Protein AF-A0A535KY83-F1 (afdb_monomer)

Secondary structure (DSSP, 8-state):
---------------TTHHHHGGGGSTTHHHHHHHHHHHHTSTTHHHHHHHHHHHHHHHHHHTT--SPPPPSS--HHHHHHHHHHHHHHHHHHHHHHHHHHHHHHHHHHTTPPPS---S-----HHHHHHHHHHHHHHHHHHHHHHHHTTHHHHHHHHHHH-GGGGG-HHHHHHHHHH-HHHHHHHHHHHHHHHHH-

Solvent-accessible surface area (backbone atoms only — not comparable to full-atom values): 11151 Å² total; per-residue (Å²): 139,80,78,81,78,77,76,77,76,72,74,76,79,85,48,79,65,49,78,70,48,40,57,71,69,25,94,56,40,65,62,31,51,53,50,42,50,60,46,42,71,40,76,69,60,12,49,17,27,50,47,12,43,52,53,49,31,52,50,30,49,75,72,71,40,64,47,74,62,82,57,70,100,80,24,36,79,71,6,42,43,57,46,57,42,47,51,52,53,51,50,53,48,48,50,53,53,53,48,48,52,48,50,53,59,60,64,47,58,84,62,60,84,73,98,79,66,102,59,97,69,85,68,64,48,70,60,54,51,47,50,51,50,51,51,51,51,51,51,51,49,54,48,51,59,56,51,37,43,43,47,57,53,34,53,51,29,20,72,74,60,36,51,70,28,47,70,42,60,69,57,50,55,48,50,40,71,74,40,48,69,60,42,50,49,46,9,50,52,50,44,52,50,62,76,75,107

Radius of gyration: 24.36 Å; Cα contacts (8 Å, |Δi|>4): 153; chains: 1; bounding box: 97×33×59 Å

pLDDT: mean 86.05, std 14.32, range [35.09, 97.81]

Sequence (197 aa):
MELSAGGAERTPETTVGDAFAWAMRDPEWISKLVLMGLIGIIPIVGTLQLLGWMLTTIDNLRAGHQVLPPAGFRYATRGLYLFLASLIYILVFAVVFYGTMFALVFGFTGTIPHSGSGQGTVTPFPFLFFIGMFGGMSAILALSLALYLFVPLVILFTDRRGFSGAFDWVGFIRAIRISPRETVAAGALSLVAYLIS

Mean predicted aligned error: 8.37 Å

Structure (mmCIF, N/CA/C/O backbone):
data_AF-A0A535KY83-F1
#
_entry.id   AF-A0A535KY83-F1
#
loop_
_atom_site.group_PDB
_atom_site.id
_atom_site.type_symbol
_atom_site.label_atom_id
_atom_site.label_alt_id
_atom_site.label_comp_id
_atom_site.label_asym_id
_atom_site.label_entity_id
_atom_site.label_seq_id
_atom_site.pdbx_PDB_ins_code
_atom_site.Cartn_x
_atom_site.Cartn_y
_atom_site.Cartn_z
_atom_site.occupancy
_atom_site.B_iso_or_equiv
_atom_site.auth_seq_id
_atom_site.auth_comp_id
_atom_site.auth_asym_id
_atom_site.auth_atom_id
_atom_site.pdbx_PDB_model_num
ATOM 1 N N . MET A 1 1 ? -59.970 2.388 13.774 1.00 38.78 1 MET A N 1
ATOM 2 C CA . MET A 1 1 ? -58.826 1.484 14.009 1.00 38.78 1 MET A CA 1
ATOM 3 C C . MET A 1 1 ? -57.895 1.667 12.816 1.00 38.78 1 MET A C 1
ATOM 5 O O . MET A 1 1 ? -57.932 0.884 11.882 1.00 38.78 1 MET A O 1
ATOM 9 N N . GLU A 1 2 ? -57.176 2.791 12.778 1.00 35.09 2 GLU A N 1
ATOM 10 C CA . GLU A 1 2 ? -56.194 3.089 11.729 1.00 35.09 2 GLU A CA 1
ATOM 11 C C . GLU A 1 2 ? -54.816 2.745 12.284 1.00 35.09 2 GLU A C 1
ATOM 13 O O . GLU A 1 2 ? -54.355 3.340 13.258 1.00 35.09 2 GLU A O 1
ATOM 18 N N . LEU A 1 3 ? -54.198 1.718 11.707 1.00 42.62 3 LEU A N 1
ATOM 19 C CA . LEU A 1 3 ? -52.809 1.384 11.968 1.00 42.62 3 LEU A CA 1
ATOM 20 C C . LEU A 1 3 ? -51.946 2.347 11.157 1.00 42.62 3 LEU A C 1
ATOM 22 O O . LEU A 1 3 ? -51.951 2.323 9.929 1.00 42.62 3 LEU A O 1
ATOM 26 N N . SER A 1 4 ? -51.232 3.199 11.891 1.00 42.97 4 SER A N 1
ATOM 27 C CA . SER A 1 4 ? -50.116 4.011 11.422 1.00 42.97 4 SER A CA 1
ATOM 28 C C . SER A 1 4 ? -49.192 3.170 10.540 1.00 42.97 4 SER A C 1
ATOM 30 O O . SER A 1 4 ? -48.551 2.226 11.009 1.00 42.97 4 SER A O 1
ATOM 32 N N . ALA A 1 5 ? -49.148 3.501 9.250 1.00 47.53 5 ALA A N 1
ATOM 33 C CA . ALA A 1 5 ? -48.121 3.024 8.345 1.00 47.53 5 ALA A CA 1
ATOM 34 C C . ALA A 1 5 ? -46.802 3.667 8.784 1.00 47.53 5 ALA A C 1
ATOM 36 O O . ALA A 1 5 ? -46.519 4.821 8.462 1.00 47.53 5 ALA A O 1
ATOM 37 N N . GLY A 1 6 ? -46.038 2.919 9.583 1.00 41.00 6 GLY A N 1
ATOM 38 C CA . GLY A 1 6 ? -44.690 3.275 9.991 1.00 41.00 6 GLY A CA 1
ATOM 39 C C . GLY A 1 6 ? -43.873 3.643 8.761 1.00 41.00 6 GLY A C 1
ATOM 40 O O . GLY A 1 6 ? -43.631 2.806 7.890 1.00 41.00 6 GLY A O 1
ATOM 41 N N . GLY A 1 7 ? -43.501 4.920 8.685 1.00 39.38 7 GLY A N 1
ATOM 42 C CA . GLY A 1 7 ? -42.578 5.425 7.689 1.00 39.38 7 GLY A CA 1
ATOM 43 C C . GLY A 1 7 ? -41.295 4.618 7.780 1.00 39.38 7 GLY A C 1
ATOM 44 O O . GLY A 1 7 ? -40.592 4.675 8.785 1.00 39.38 7 GLY A O 1
ATOM 45 N N . ALA A 1 8 ? -41.018 3.840 6.739 1.00 43.44 8 ALA A N 1
ATOM 46 C CA . ALA A 1 8 ? -39.707 3.265 6.535 1.00 43.44 8 ALA A CA 1
ATOM 47 C C . ALA A 1 8 ? -38.718 4.433 6.446 1.00 43.44 8 ALA A C 1
ATOM 49 O O . ALA A 1 8 ? -38.682 5.153 5.444 1.00 43.44 8 ALA A O 1
ATOM 50 N N . GLU A 1 9 ? -37.969 4.653 7.525 1.00 43.94 9 GLU A N 1
ATOM 51 C CA . GLU A 1 9 ? -36.781 5.493 7.530 1.00 43.94 9 GLU A CA 1
ATOM 52 C C . GLU A 1 9 ? -35.898 4.999 6.383 1.00 43.94 9 GLU A C 1
ATOM 54 O O . GLU A 1 9 ? -35.377 3.882 6.405 1.00 43.94 9 GLU A O 1
ATOM 59 N N . ARG A 1 10 ? -35.796 5.796 5.316 1.00 44.72 10 ARG A N 1
ATOM 60 C CA . ARG A 1 10 ? -34.822 5.531 4.262 1.00 44.72 10 ARG A CA 1
ATOM 61 C C . ARG A 1 10 ? -33.460 5.606 4.934 1.00 44.72 10 ARG A C 1
ATOM 63 O O . ARG A 1 10 ? -33.077 6.676 5.401 1.00 44.72 10 ARG A O 1
ATOM 70 N N . THR A 1 11 ? -32.747 4.483 4.992 1.00 55.00 11 THR A N 1
ATOM 71 C CA . THR A 1 11 ? -31.327 4.473 5.347 1.00 55.00 11 THR A CA 1
ATOM 72 C C . THR A 1 11 ? -30.643 5.550 4.504 1.00 55.00 11 THR A C 1
ATOM 74 O O . THR A 1 11 ? -30.787 5.490 3.278 1.00 55.00 11 THR A O 1
ATOM 77 N N . PRO A 1 12 ? -29.985 6.556 5.109 1.00 55.75 12 PRO A N 1
ATOM 78 C CA . PRO A 1 12 ? -29.344 7.618 4.348 1.00 55.75 12 PRO A CA 1
ATOM 79 C C . PRO A 1 12 ? -28.400 6.975 3.334 1.00 55.75 12 PRO A C 1
ATOM 81 O O . PRO A 1 12 ? -27.623 6.088 3.693 1.00 55.75 12 PRO A O 1
ATOM 84 N N . GLU A 1 13 ? -28.521 7.361 2.062 1.00 58.19 13 GLU A N 1
ATOM 85 C CA . GLU A 1 13 ? -27.617 6.875 1.023 1.00 58.19 13 GLU A CA 1
ATOM 86 C C . GLU A 1 13 ? -26.189 7.205 1.460 1.00 58.19 13 GLU A C 1
ATOM 88 O O . GLU A 1 13 ? -25.830 8.373 1.593 1.00 58.19 13 GLU A O 1
ATOM 93 N N . THR A 1 14 ? -25.387 6.178 1.748 1.00 65.62 14 THR A N 1
ATOM 94 C CA . THR A 1 14 ? -23.992 6.354 2.155 1.00 65.62 14 THR A CA 1
ATOM 95 C C . THR A 1 14 ? -23.243 7.034 1.021 1.00 65.62 14 THR A C 1
ATOM 97 O O . THR A 1 14 ? -23.072 6.455 -0.056 1.00 65.62 14 THR A O 1
ATOM 100 N N . THR A 1 15 ? -22.815 8.270 1.248 1.00 77.31 15 THR A N 1
ATOM 101 C CA . THR A 1 15 ? -22.096 9.058 0.249 1.00 77.31 15 THR A CA 1
ATOM 102 C C . THR A 1 15 ? -20.598 8.769 0.315 1.00 77.31 15 THR A C 1
ATOM 104 O O . THR A 1 15 ? -20.077 8.299 1.325 1.00 77.31 15 THR A O 1
ATOM 107 N N . VAL A 1 16 ? -19.853 9.109 -0.742 1.00 71.69 16 VAL A N 1
ATOM 108 C CA . VAL A 1 16 ? -18.376 9.050 -0.711 1.00 71.69 16 VAL A CA 1
ATOM 109 C C . VAL A 1 16 ? -17.807 9.954 0.397 1.00 71.69 16 VAL A C 1
ATOM 111 O O . VAL A 1 16 ? -16.773 9.637 0.975 1.00 71.69 16 VAL A O 1
ATOM 114 N N . GLY A 1 17 ? -18.503 11.042 0.749 1.00 75.44 17 GLY A N 1
ATOM 115 C CA . GLY A 1 17 ? -18.118 11.929 1.852 1.00 75.44 17 GLY A CA 1
ATOM 116 C C . GLY A 1 17 ? -18.162 11.249 3.223 1.00 75.44 17 GLY A C 1
ATOM 117 O O . GLY A 1 17 ? -17.298 11.506 4.064 1.00 75.44 17 GLY A O 1
ATOM 118 N N . ASP A 1 18 ? -19.091 10.312 3.432 1.00 81.00 18 ASP A N 1
ATOM 119 C CA . ASP A 1 18 ? -19.172 9.547 4.679 1.00 81.00 18 ASP A CA 1
ATOM 120 C C . ASP A 1 18 ? -17.930 8.675 4.901 1.00 81.00 18 ASP A C 1
ATOM 122 O O . ASP A 1 18 ? -17.528 8.475 6.046 1.00 81.00 18 ASP A O 1
ATOM 126 N N . ALA A 1 19 ? -17.262 8.230 3.828 1.00 79.12 19 ALA A N 1
ATOM 127 C CA . ALA A 1 19 ? -16.024 7.453 3.910 1.00 79.12 19 ALA A CA 1
ATOM 128 C C . ALA A 1 19 ? -14.843 8.246 4.506 1.00 79.12 19 ALA A C 1
ATOM 130 O O . ALA A 1 19 ? -13.924 7.638 5.054 1.00 79.12 19 ALA A O 1
ATOM 131 N N . PHE A 1 20 ? -14.883 9.582 4.453 1.00 82.62 20 PHE A N 1
ATOM 132 C CA . PHE A 1 20 ? -13.875 10.455 5.066 1.00 82.62 20 PHE A CA 1
ATOM 133 C C . PHE A 1 20 ? -14.302 10.976 6.442 1.00 82.62 20 PHE A C 1
ATOM 135 O O . PHE A 1 20 ? -13.467 11.146 7.328 1.00 82.62 20 PHE A O 1
ATOM 142 N N . ALA A 1 21 ? -15.599 11.224 6.636 1.00 86.75 21 ALA A N 1
ATOM 143 C CA . ALA A 1 21 ? -16.108 11.858 7.848 1.00 86.75 21 ALA A CA 1
ATOM 144 C C . ALA A 1 21 ? -16.376 10.879 9.002 1.00 86.75 21 ALA A C 1
ATOM 146 O O . ALA A 1 21 ? -16.423 11.309 10.154 1.00 86.75 21 ALA A O 1
ATOM 147 N N . TRP A 1 22 ? -16.564 9.579 8.731 1.00 89.19 22 TRP A N 1
ATOM 148 C CA . TRP A 1 22 ? -16.982 8.621 9.764 1.00 89.19 22 TRP A CA 1
ATOM 149 C C . TRP A 1 22 ? -16.023 8.577 10.961 1.00 89.19 22 TRP A C 1
ATOM 151 O O . TRP A 1 22 ? -16.486 8.508 12.095 1.00 89.19 22 TRP A O 1
ATOM 161 N N . ALA A 1 23 ? -14.707 8.674 10.736 1.00 88.06 23 ALA A N 1
ATOM 162 C CA . ALA A 1 23 ? -13.718 8.599 11.810 1.00 88.06 23 ALA A CA 1
ATOM 163 C C . ALA A 1 23 ? -13.831 9.788 12.776 1.00 88.06 23 ALA A C 1
ATOM 165 O O . ALA A 1 23 ? -13.607 9.627 13.969 1.00 88.06 23 ALA A O 1
ATOM 166 N N . MET A 1 24 ? -14.246 10.960 12.282 1.00 90.44 24 MET A N 1
ATOM 167 C CA . MET A 1 24 ? -14.425 12.174 13.088 1.00 90.44 24 MET A CA 1
ATOM 168 C C . MET A 1 24 ? -15.657 12.107 14.004 1.00 90.44 24 MET A C 1
ATOM 170 O O . MET A 1 24 ? -15.817 12.962 14.870 1.00 90.44 24 MET A O 1
ATOM 174 N N . ARG A 1 25 ? -16.530 11.102 13.826 1.00 88.81 25 ARG A N 1
ATOM 175 C CA . ARG A 1 25 ? -17.685 10.855 14.708 1.00 88.81 25 ARG A CA 1
ATOM 176 C C . ARG A 1 25 ? -17.266 10.254 16.054 1.00 88.81 25 ARG A C 1
ATOM 178 O O . ARG A 1 25 ? -18.045 10.291 17.001 1.00 88.81 25 ARG A O 1
ATOM 185 N N . ASP A 1 26 ? -16.049 9.721 16.151 1.00 91.31 26 ASP A N 1
ATOM 186 C CA . ASP A 1 26 ? -15.463 9.225 17.394 1.00 91.31 26 ASP A CA 1
ATOM 187 C C . ASP A 1 26 ? -14.795 10.385 18.154 1.00 91.31 26 ASP A C 1
ATOM 189 O O . ASP 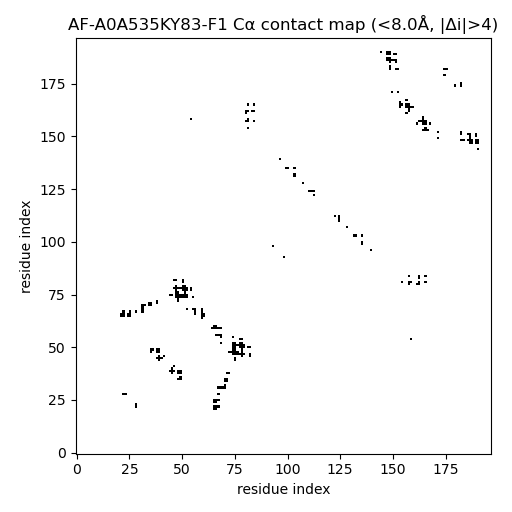A 1 26 ? -13.828 10.941 17.646 1.00 91.31 26 ASP A O 1
ATOM 193 N N . PRO A 1 27 ? -15.242 10.772 19.362 1.00 91.88 27 PRO A N 1
ATOM 194 C CA . PRO A 1 27 ? -14.690 11.929 20.075 1.00 91.88 27 PRO A CA 1
ATOM 195 C C . PRO A 1 27 ? -13.191 11.801 20.395 1.00 91.88 27 PRO A C 1
ATOM 197 O O . PRO A 1 27 ? -12.506 12.809 20.551 1.00 91.88 27 PRO A O 1
ATOM 200 N N . GLU A 1 28 ? -12.656 10.579 20.452 1.00 94.62 28 GLU A N 1
ATOM 201 C CA . GLU A 1 28 ? -11.245 10.312 20.746 1.00 94.62 28 GLU A CA 1
ATOM 202 C C . GLU A 1 28 ? -10.402 10.066 19.485 1.00 94.62 28 GLU A C 1
ATOM 204 O O . GLU A 1 28 ? -9.256 9.615 19.584 1.00 94.62 28 GLU A O 1
ATOM 209 N N . TRP A 1 29 ? -10.938 10.349 18.292 1.00 95.00 29 TRP A N 1
ATOM 210 C CA . TRP A 1 29 ? -10.311 9.974 17.023 1.00 95.00 29 TRP A CA 1
ATOM 211 C C . TRP A 1 29 ? -8.874 10.483 16.872 1.00 95.00 29 TRP A C 1
ATOM 213 O O . TRP A 1 29 ? -7.991 9.715 16.488 1.00 95.00 29 TRP A O 1
ATOM 223 N N . ILE A 1 30 ? -8.618 11.744 17.245 1.00 95.31 30 ILE A N 1
ATOM 224 C CA . ILE A 1 30 ? -7.279 12.351 17.181 1.00 95.31 30 ILE A CA 1
ATOM 225 C C . ILE A 1 30 ? -6.318 11.601 18.098 1.00 95.31 30 ILE A C 1
ATOM 227 O O . ILE A 1 30 ? -5.233 11.217 17.670 1.00 95.31 30 ILE A O 1
ATOM 231 N N . SER A 1 31 ? -6.721 11.360 19.349 1.00 96.19 31 SER A N 1
ATOM 232 C CA . SER A 1 31 ? -5.892 10.662 20.336 1.00 96.19 31 SER A CA 1
ATOM 233 C C . SER A 1 31 ? -5.520 9.265 19.841 1.00 96.19 31 SER A C 1
ATOM 235 O O . SER A 1 31 ? -4.348 8.887 19.838 1.00 96.19 31 SER A O 1
ATOM 237 N N . LYS A 1 32 ? -6.504 8.523 19.317 1.00 96.31 32 LYS A N 1
ATOM 238 C CA . LYS A 1 32 ? -6.290 7.180 18.769 1.00 96.31 32 LYS A CA 1
ATOM 239 C C . LYS A 1 32 ? -5.340 7.197 17.570 1.00 96.31 32 LYS A C 1
ATOM 241 O O . LYS A 1 32 ? -4.421 6.381 17.529 1.00 96.31 32 LYS A O 1
ATOM 246 N N . LEU A 1 33 ? -5.517 8.133 16.634 1.00 94.88 33 LEU A N 1
ATOM 247 C CA . LEU A 1 33 ? -4.640 8.272 15.467 1.00 94.88 33 LEU A CA 1
ATOM 248 C C . LEU A 1 33 ? -3.214 8.666 15.847 1.00 94.88 33 LEU A C 1
ATOM 250 O O . LEU A 1 33 ? -2.276 8.063 15.338 1.00 94.88 33 LEU A O 1
ATOM 254 N N . VAL A 1 34 ? -3.035 9.632 16.748 1.00 96.38 34 VAL A N 1
ATOM 255 C CA . VAL A 1 34 ? -1.705 10.080 17.190 1.00 96.38 34 VAL A CA 1
ATOM 256 C C . VAL A 1 34 ? -0.966 8.950 17.902 1.00 96.38 34 VAL A C 1
ATOM 258 O O . VAL A 1 34 ? 0.198 8.693 17.602 1.00 96.38 34 VAL A O 1
ATOM 261 N N . LEU A 1 35 ? -1.638 8.227 18.802 1.00 97.12 35 LEU A N 1
ATOM 262 C CA . LEU A 1 35 ? -1.037 7.099 19.514 1.00 97.12 35 LEU A CA 1
ATOM 263 C C . LEU A 1 35 ? -0.684 5.948 18.568 1.00 97.12 35 LEU A C 1
ATOM 265 O O . LEU A 1 35 ? 0.414 5.400 18.655 1.00 97.12 35 LEU A O 1
ATOM 269 N N . MET A 1 36 ? -1.577 5.593 17.642 1.00 97.31 36 MET A N 1
ATOM 270 C CA . MET A 1 36 ? -1.28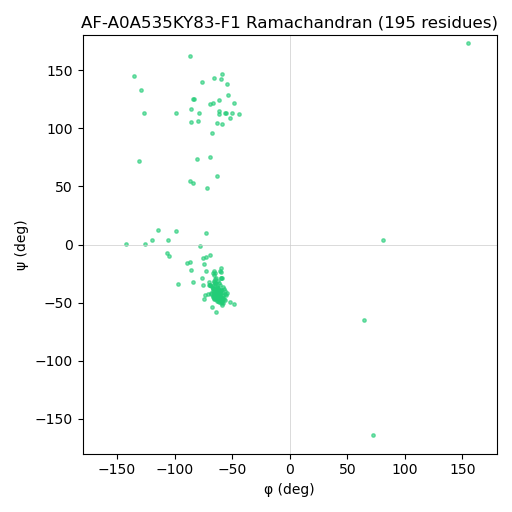0 4.566 16.642 1.00 97.31 36 MET A CA 1
ATOM 271 C C . MET A 1 36 ? -0.182 5.011 15.671 1.00 97.31 36 MET A C 1
ATOM 273 O O . MET A 1 36 ? 0.677 4.203 15.330 1.00 97.31 36 MET A O 1
ATOM 277 N N . GLY A 1 37 ? -0.149 6.286 15.282 1.00 94.81 37 GLY A N 1
ATOM 278 C CA . GLY A 1 37 ? 0.927 6.872 14.483 1.00 94.81 37 GLY A CA 1
ATOM 279 C C . GLY A 1 37 ? 2.280 6.790 15.190 1.00 94.81 37 GLY A C 1
ATOM 280 O O . GLY A 1 37 ? 3.256 6.359 14.583 1.00 94.81 37 GLY A O 1
ATOM 281 N N . LEU A 1 38 ? 2.327 7.091 16.494 1.00 97.06 38 LEU A N 1
ATOM 282 C CA . LEU A 1 38 ? 3.532 6.953 17.319 1.00 97.06 38 LEU A CA 1
ATOM 283 C C . LEU A 1 38 ? 4.005 5.494 17.402 1.00 97.06 38 LEU A C 1
ATOM 285 O O . LEU A 1 38 ? 5.197 5.224 17.266 1.00 97.06 38 LEU A O 1
ATOM 289 N N . ILE A 1 39 ? 3.077 4.543 17.565 1.00 96.25 39 ILE A N 1
ATOM 290 C CA . ILE A 1 39 ? 3.372 3.101 17.484 1.00 96.25 39 ILE A CA 1
ATOM 291 C C . ILE A 1 39 ? 3.933 2.746 16.099 1.00 96.25 39 ILE A C 1
ATOM 293 O O . ILE A 1 39 ? 4.869 1.955 15.999 1.00 96.25 39 ILE A O 1
ATOM 297 N N . GLY A 1 40 ? 3.390 3.353 15.043 1.00 94.81 40 GLY A N 1
ATOM 298 C CA . GLY A 1 40 ? 3.791 3.164 13.652 1.00 94.81 40 GLY A CA 1
ATOM 299 C C . GLY A 1 40 ? 5.244 3.517 13.334 1.00 94.81 40 GLY A C 1
ATOM 300 O O . GLY A 1 40 ? 5.798 2.953 12.396 1.00 94.81 40 GLY A O 1
ATOM 301 N N . ILE A 1 41 ? 5.878 4.386 14.130 1.00 95.81 41 ILE A N 1
ATOM 302 C CA . ILE A 1 41 ? 7.301 4.745 13.980 1.00 95.81 41 ILE A CA 1
ATOM 303 C C . ILE A 1 41 ? 8.211 3.542 14.268 1.00 95.81 41 ILE A C 1
ATOM 305 O O . ILE A 1 41 ? 9.321 3.457 13.743 1.00 95.81 41 ILE A O 1
ATOM 309 N N . ILE A 1 42 ? 7.753 2.589 15.085 1.00 95.00 42 ILE A N 1
ATOM 310 C CA . ILE A 1 42 ? 8.524 1.391 15.420 1.00 95.00 42 ILE A CA 1
ATOM 311 C C . ILE A 1 42 ? 8.626 0.500 14.171 1.00 95.00 42 ILE A C 1
ATOM 313 O O . ILE A 1 42 ? 7.599 0.025 13.676 1.00 95.00 42 ILE A O 1
ATOM 317 N N . PRO A 1 43 ? 9.838 0.187 13.681 1.00 91.75 43 PRO A N 1
ATOM 318 C CA . PRO A 1 43 ? 9.994 -0.658 12.505 1.00 91.75 43 PRO A CA 1
ATOM 319 C C . PRO A 1 43 ? 9.383 -2.041 12.723 1.00 91.75 43 PRO A C 1
ATOM 321 O O . PRO A 1 43 ? 9.521 -2.618 13.804 1.00 91.75 43 PRO A O 1
ATOM 324 N N . ILE A 1 44 ? 8.764 -2.593 11.675 1.00 94.38 44 ILE A N 1
ATOM 325 C CA . ILE A 1 44 ? 8.169 -3.940 11.622 1.00 94.38 44 ILE A CA 1
ATOM 326 C C . ILE A 1 44 ? 6.989 -4.112 12.589 1.00 94.38 44 ILE A C 1
ATOM 328 O O . ILE A 1 44 ? 5.858 -4.290 12.146 1.00 94.38 44 ILE A O 1
ATOM 332 N N . VAL A 1 45 ? 7.221 -4.042 13.903 1.00 95.56 45 VAL A N 1
ATOM 333 C CA . VAL A 1 45 ? 6.194 -4.196 14.942 1.00 95.56 45 VAL A CA 1
ATOM 334 C C . VAL A 1 45 ? 5.150 -3.087 14.851 1.00 95.56 45 VAL A C 1
ATOM 336 O O . VAL A 1 45 ? 3.959 -3.378 14.945 1.00 95.56 45 VAL A O 1
ATOM 339 N N . GLY A 1 46 ? 5.562 -1.839 14.616 1.00 95.75 46 GLY A N 1
ATOM 340 C CA . GLY A 1 46 ? 4.635 -0.727 14.399 1.00 95.75 46 GLY A CA 1
ATOM 341 C C . GLY A 1 46 ? 3.770 -0.941 13.162 1.00 95.75 46 GLY A C 1
ATOM 342 O O . GLY A 1 46 ? 2.554 -0.788 13.225 1.00 95.75 46 GLY A O 1
ATOM 343 N N . THR A 1 47 ? 4.363 -1.412 12.062 1.00 95.19 47 THR A N 1
ATOM 344 C CA . THR A 1 47 ? 3.633 -1.754 10.831 1.00 95.19 47 THR A CA 1
ATOM 345 C C 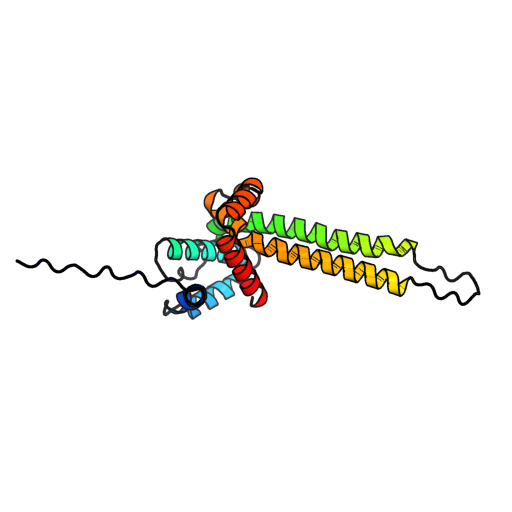. THR A 1 47 ? 2.635 -2.888 11.055 1.00 95.19 47 THR A C 1
ATOM 347 O O . THR A 1 47 ? 1.477 -2.774 10.661 1.00 95.19 47 THR A O 1
ATOM 350 N N . LEU A 1 48 ? 3.045 -3.963 11.735 1.00 96.81 48 LEU A N 1
ATOM 351 C CA . LEU A 1 48 ? 2.154 -5.059 12.125 1.00 96.81 48 LEU A CA 1
ATOM 352 C C . LEU A 1 48 ? 0.972 -4.540 12.951 1.00 96.81 48 LEU A C 1
ATOM 354 O O . LEU A 1 48 ? -0.170 -4.939 12.714 1.00 96.81 48 LEU A O 1
ATOM 358 N N . GLN A 1 49 ? 1.233 -3.628 13.892 1.00 97.56 49 GLN A N 1
ATOM 359 C CA . GLN A 1 49 ? 0.184 -3.020 14.703 1.00 97.56 49 GLN A CA 1
ATOM 360 C C . GLN A 1 49 ? -0.766 -2.151 13.888 1.00 97.56 49 GLN A C 1
ATOM 362 O O . GLN A 1 49 ? -1.976 -2.292 14.037 1.00 97.56 49 GLN A O 1
ATOM 367 N N . LEU A 1 50 ? -0.250 -1.296 13.007 1.00 97.00 50 LEU A N 1
ATOM 368 C CA . LEU A 1 50 ? -1.069 -0.447 12.145 1.00 97.00 50 LEU A CA 1
ATOM 369 C C . LEU A 1 50 ? -1.961 -1.272 11.214 1.00 97.00 50 LEU A C 1
ATOM 371 O O . LEU A 1 50 ? -3.153 -0.993 11.109 1.00 97.00 50 LEU A O 1
ATOM 375 N N . LEU A 1 51 ? -1.419 -2.320 10.589 1.00 96.94 51 LEU A N 1
ATOM 376 C CA . LEU A 1 51 ? -2.183 -3.198 9.700 1.00 96.94 51 LEU A CA 1
ATOM 377 C C . LEU A 1 51 ? -3.267 -3.967 10.460 1.00 96.94 51 LEU A C 1
ATOM 379 O O . LEU A 1 51 ? -4.406 -4.044 10.005 1.00 96.94 51 LEU A O 1
ATOM 383 N N . GLY A 1 52 ? -2.949 -4.506 11.638 1.00 97.12 52 GLY A N 1
ATOM 384 C CA . GLY A 1 52 ? -3.946 -5.181 12.465 1.00 97.12 52 GLY A CA 1
ATOM 385 C C . GLY A 1 52 ? -5.021 -4.231 12.998 1.00 97.12 52 GLY A C 1
ATOM 386 O O . GLY A 1 52 ? -6.199 -4.592 13.054 1.00 97.12 52 GLY A O 1
ATOM 387 N N . TRP A 1 53 ? -4.632 -3.010 13.369 1.00 97.81 53 TRP A N 1
ATOM 388 C CA . TRP A 1 53 ? -5.554 -1.969 13.817 1.00 97.81 53 TRP A CA 1
ATOM 389 C C . TRP A 1 53 ? -6.477 -1.537 12.678 1.00 97.81 53 TRP A C 1
ATOM 391 O O . TRP A 1 53 ? -7.686 -1.509 12.870 1.00 97.81 53 TRP A O 1
ATOM 401 N N . MET A 1 54 ? -5.946 -1.347 11.465 1.00 96.25 54 MET A N 1
ATOM 402 C CA . MET A 1 54 ? -6.728 -1.088 10.252 1.00 96.25 54 MET A CA 1
ATOM 403 C C . MET A 1 54 ? -7.755 -2.196 9.983 1.00 96.25 54 MET A C 1
ATOM 405 O O . MET A 1 54 ? -8.921 -1.904 9.736 1.00 96.25 54 MET A O 1
ATOM 409 N N . LEU A 1 55 ? -7.360 -3.471 10.064 1.00 97.00 55 LEU A N 1
ATOM 410 C CA . LEU A 1 55 ? -8.299 -4.585 9.885 1.00 97.00 55 LEU A CA 1
ATOM 411 C C . LEU A 1 55 ? -9.383 -4.604 10.975 1.00 97.00 55 LEU A C 1
ATOM 413 O O . LEU A 1 55 ? -10.543 -4.879 10.692 1.00 97.00 55 LEU A O 1
ATOM 417 N N . THR A 1 56 ? -9.031 -4.246 12.211 1.00 96.88 56 THR A N 1
ATOM 418 C CA . THR A 1 56 ? -10.004 -4.123 13.310 1.00 96.88 56 THR A CA 1
ATOM 419 C C . THR A 1 56 ? -10.958 -2.946 13.096 1.00 96.88 56 THR A C 1
ATOM 421 O O . THR A 1 56 ? -12.146 -3.050 13.387 1.00 96.88 56 THR A O 1
ATOM 424 N N . THR A 1 57 ? -10.477 -1.845 12.522 1.00 95.75 57 THR A N 1
ATOM 425 C CA . THR A 1 57 ? -11.317 -0.725 12.087 1.00 95.75 57 THR A CA 1
ATOM 426 C C . THR A 1 57 ? -12.316 -1.165 11.018 1.00 95.75 57 THR A C 1
ATOM 428 O O . THR A 1 57 ? -13.496 -0.834 11.103 1.00 95.75 57 THR A O 1
ATOM 431 N N . ILE A 1 58 ? -11.872 -1.953 10.035 1.00 94.19 58 ILE A N 1
ATOM 432 C CA . ILE A 1 58 ? -12.749 -2.501 8.992 1.00 94.19 58 ILE A CA 1
ATOM 433 C C . ILE A 1 58 ? -13.831 -3.404 9.601 1.00 9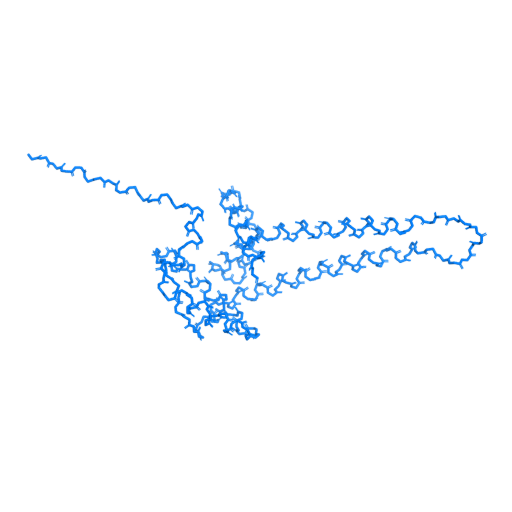4.19 58 ILE A C 1
ATOM 435 O O . ILE A 1 58 ? -14.981 -3.336 9.173 1.00 94.19 58 ILE A O 1
ATOM 439 N N . ASP A 1 59 ? -13.501 -4.212 10.608 1.00 95.06 59 ASP A N 1
ATOM 440 C CA . ASP A 1 59 ? -14.494 -5.028 11.316 1.00 95.06 59 ASP A CA 1
ATOM 441 C C . ASP A 1 59 ? -15.544 -4.193 12.037 1.00 95.06 59 ASP A C 1
ATOM 443 O O . ASP A 1 59 ? -16.731 -4.489 11.914 1.00 95.06 59 ASP A O 1
ATOM 447 N N . ASN A 1 60 ? -15.127 -3.142 12.750 1.00 94.12 60 ASN A N 1
ATOM 448 C CA . ASN A 1 60 ? -16.059 -2.220 13.395 1.00 94.12 60 ASN A CA 1
ATOM 449 C C . ASN A 1 60 ? -17.031 -1.640 12.363 1.00 94.12 60 ASN A C 1
ATOM 451 O O . ASN A 1 60 ? -18.243 -1.711 12.552 1.00 94.12 60 ASN A O 1
ATOM 455 N N . LEU A 1 61 ? -16.510 -1.163 11.228 1.00 91.81 61 LEU A N 1
ATOM 456 C CA . LEU A 1 61 ? -17.331 -0.620 10.147 1.00 91.81 61 LEU A CA 1
ATOM 457 C C . LEU A 1 61 ? -18.294 -1.662 9.562 1.00 91.81 61 LEU A C 1
ATOM 459 O O . LEU A 1 61 ? -19.459 -1.348 9.328 1.00 91.81 61 LEU A O 1
ATOM 463 N N . ARG A 1 62 ? -17.849 -2.911 9.371 1.00 91.19 62 ARG A N 1
ATOM 464 C CA . ARG A 1 62 ? -18.708 -4.021 8.915 1.00 91.19 62 ARG A CA 1
ATOM 465 C C . ARG A 1 62 ? -19.785 -4.390 9.935 1.00 91.19 62 ARG A C 1
ATOM 467 O O . ARG A 1 62 ? -20.871 -4.793 9.535 1.00 91.19 62 ARG A O 1
ATOM 474 N N . ALA A 1 63 ? -19.498 -4.240 11.225 1.00 93.31 63 ALA A N 1
ATOM 475 C CA . ALA A 1 63 ? -20.460 -4.419 12.309 1.00 93.31 63 ALA A CA 1
ATOM 476 C C . ALA A 1 63 ? -21.410 -3.214 12.480 1.00 93.31 63 ALA A C 1
ATOM 478 O O . ALA A 1 63 ? -22.277 -3.240 13.349 1.00 93.31 63 ALA A O 1
ATOM 479 N N . GLY A 1 64 ? -21.261 -2.156 11.673 1.00 89.38 64 GLY A N 1
ATOM 480 C CA . GLY A 1 64 ? -22.045 -0.922 11.776 1.00 89.38 64 GLY A CA 1
ATOM 481 C C . GLY A 1 64 ? -21.543 0.051 12.848 1.00 89.38 64 GLY A C 1
ATOM 482 O O . GLY A 1 64 ? -22.143 1.103 13.058 1.00 89.38 64 GLY A O 1
ATOM 483 N N . HIS A 1 65 ? -20.431 -0.260 13.514 1.00 90.31 65 HIS A N 1
ATOM 484 C CA . HIS A 1 65 ? -19.813 0.596 14.517 1.00 90.31 65 HIS A CA 1
ATOM 485 C C . HIS A 1 65 ? -18.877 1.608 13.842 1.00 90.31 65 HIS A C 1
ATOM 487 O O . HIS A 1 65 ? -17.767 1.282 13.423 1.00 90.31 65 HIS A O 1
ATOM 493 N N . GLN A 1 66 ? -19.299 2.869 13.767 1.00 89.75 66 GLN A N 1
ATOM 494 C CA . GLN A 1 66 ? -18.507 3.964 13.191 1.00 89.75 66 GLN A CA 1
ATOM 495 C C . GLN A 1 66 ? -17.533 4.565 14.215 1.00 89.75 66 GLN A C 1
ATOM 497 O O . GLN A 1 66 ? -17.548 5.764 14.475 1.00 89.75 66 GLN A O 1
ATOM 502 N N . VAL A 1 67 ? -16.715 3.715 14.838 1.00 91.31 67 VAL A N 1
ATOM 503 C CA . VAL A 1 67 ? -15.759 4.104 15.887 1.00 91.31 67 VAL A CA 1
ATOM 504 C C . VAL A 1 67 ? -14.405 3.452 15.656 1.00 91.31 67 VAL A C 1
ATOM 506 O O . VAL A 1 67 ? -14.312 2.301 15.211 1.00 91.31 67 VAL A O 1
ATOM 509 N N . LEU A 1 68 ? -13.338 4.176 15.989 1.00 93.88 68 LEU A N 1
ATOM 510 C CA . LEU A 1 68 ? -11.984 3.661 15.866 1.00 93.88 68 LEU A CA 1
ATOM 511 C C . LEU A 1 68 ? -11.684 2.674 17.004 1.00 93.88 68 LEU A C 1
ATOM 513 O O . LEU A 1 68 ? -12.040 2.943 18.163 1.00 93.88 68 LEU A O 1
ATOM 517 N N . PRO A 1 69 ? -10.990 1.554 16.721 1.00 95.62 69 PRO A N 1
ATOM 518 C CA . PRO A 1 69 ? -10.518 0.660 17.765 1.00 95.62 69 PRO A CA 1
ATOM 519 C C . PRO A 1 69 ? -9.599 1.412 18.740 1.00 95.62 69 PRO A C 1
ATOM 521 O O . PRO A 1 69 ? -8.848 2.297 18.310 1.00 95.62 69 PRO A O 1
ATOM 524 N N . PRO A 1 70 ? -9.596 1.060 20.037 1.00 95.81 70 PRO A N 1
ATOM 525 C CA . PRO A 1 70 ? -8.706 1.679 21.013 1.00 95.81 70 PRO A CA 1
ATOM 526 C C . PRO A 1 70 ? -7.240 1.594 20.577 1.00 95.81 70 PRO A C 1
ATOM 528 O O . PRO A 1 70 ? -6.795 0.544 20.104 1.00 95.81 70 PRO A O 1
ATOM 531 N N . ALA A 1 71 ? -6.469 2.664 20.756 1.00 95.56 71 ALA A N 1
ATOM 532 C CA . ALA A 1 71 ? -5.038 2.621 20.474 1.00 95.56 71 ALA A CA 1
ATOM 533 C C . ALA A 1 71 ? -4.309 1.672 21.442 1.00 95.56 71 ALA A C 1
ATOM 535 O O . ALA A 1 71 ? -4.647 1.589 22.625 1.00 95.56 71 ALA A O 1
ATOM 536 N N . GLY A 1 72 ? -3.301 0.948 20.949 1.00 94.06 72 GLY A N 1
ATOM 537 C CA . GLY A 1 72 ? -2.453 0.104 21.791 1.00 94.06 72 GLY A CA 1
ATOM 538 C C . GLY A 1 72 ? -1.793 -1.074 21.073 1.00 94.06 72 GLY A C 1
ATOM 539 O O . GLY A 1 72 ? -2.083 -1.386 19.921 1.00 94.06 72 GLY A O 1
ATOM 540 N N . PHE A 1 73 ? -0.917 -1.777 21.793 1.00 94.75 73 PHE A N 1
ATOM 541 C CA . PHE A 1 73 ? -0.084 -2.865 21.268 1.00 94.75 73 PHE A CA 1
ATOM 542 C C . PHE A 1 73 ? -0.768 -4.246 21.279 1.00 94.75 73 PHE A C 1
ATOM 544 O O . PHE A 1 73 ? -0.224 -5.206 21.817 1.00 94.75 73 PHE A O 1
ATOM 551 N N . ARG A 1 74 ? -1.951 -4.391 20.670 1.00 96.12 74 ARG A N 1
ATOM 552 C CA . ARG A 1 74 ? -2.721 -5.660 20.723 1.00 96.12 74 ARG A CA 1
ATOM 553 C C . ARG A 1 74 ? -3.139 -6.256 19.376 1.00 96.12 74 ARG A C 1
ATOM 555 O O . ARG A 1 74 ? -3.769 -7.304 19.348 1.00 96.12 74 ARG A O 1
ATOM 562 N N . TYR A 1 75 ? -2.783 -5.614 18.271 1.00 96.81 75 TYR A N 1
ATOM 563 C CA . TYR A 1 75 ? -3.248 -5.947 16.923 1.00 96.81 75 TYR A CA 1
ATOM 564 C C . TYR A 1 75 ? -2.192 -6.623 16.029 1.00 96.81 75 TYR A C 1
ATOM 566 O O . TYR A 1 75 ? -2.528 -7.090 14.945 1.00 96.81 75 TYR A O 1
ATOM 574 N N . ALA A 1 76 ? -0.932 -6.728 16.463 1.00 95.06 76 ALA A N 1
ATOM 575 C CA . ALA A 1 76 ? 0.175 -7.193 15.622 1.00 95.06 76 ALA A CA 1
ATOM 576 C C . ALA A 1 76 ? -0.058 -8.581 15.006 1.00 95.06 76 ALA A C 1
ATOM 578 O O . ALA A 1 76 ? 0.245 -8.795 13.835 1.00 95.06 76 ALA A O 1
ATOM 579 N N . THR A 1 77 ? -0.638 -9.512 15.766 1.00 95.19 77 THR A N 1
ATOM 580 C CA . THR A 1 77 ? -0.955 -10.867 15.285 1.00 95.19 77 THR A CA 1
ATOM 581 C C . THR A 1 77 ? -1.955 -10.841 14.134 1.00 95.19 77 THR A C 1
ATOM 583 O O . THR A 1 77 ? -1.805 -11.581 13.167 1.00 95.19 77 THR A O 1
ATOM 586 N N . ARG A 1 78 ? -2.935 -9.936 14.195 1.00 94.88 78 ARG A N 1
ATOM 587 C CA . ARG A 1 78 ? -3.934 -9.737 13.145 1.00 94.88 78 ARG A CA 1
ATOM 588 C C . ARG A 1 78 ? -3.333 -9.123 11.879 1.00 94.88 78 ARG A C 1
ATOM 590 O O . ARG A 1 78 ? -3.740 -9.471 10.777 1.00 94.88 78 ARG A O 1
ATOM 597 N N . GLY A 1 79 ? -2.348 -8.238 12.029 1.00 94.12 79 GLY A N 1
ATOM 598 C CA . GLY A 1 79 ? -1.632 -7.629 10.906 1.00 94.12 79 GLY A CA 1
ATOM 599 C C . GLY A 1 79 ? -0.624 -8.552 10.216 1.00 94.12 79 GLY A C 1
ATOM 600 O O . GLY A 1 79 ? -0.150 -8.214 9.134 1.00 94.12 79 GLY A O 1
ATOM 601 N N . LEU A 1 80 ? -0.302 -9.713 10.800 1.00 96.56 80 LEU A N 1
ATOM 602 C CA . LEU A 1 80 ? 0.798 -10.573 10.355 1.00 96.56 80 LEU A CA 1
ATOM 603 C C . LEU A 1 80 ? 0.670 -11.031 8.902 1.00 96.56 80 LEU A C 1
ATOM 605 O O . LEU A 1 80 ? 1.614 -10.881 8.130 1.00 96.56 80 LEU A O 1
ATOM 609 N N . TYR A 1 81 ? -0.481 -11.576 8.503 1.00 96.94 81 TYR A N 1
ATOM 610 C CA . TYR A 1 81 ? -0.642 -12.075 7.134 1.00 96.94 81 TYR A CA 1
ATOM 611 C C . TYR A 1 81 ? -0.607 -10.958 6.099 1.00 96.94 81 TYR A C 1
ATOM 613 O O . TYR A 1 81 ? -0.011 -11.136 5.039 1.00 96.94 81 TYR A O 1
ATOM 621 N N . LEU A 1 82 ? -1.182 -9.798 6.419 1.00 96.12 82 LEU A N 1
ATOM 622 C CA . LEU A 1 82 ? -1.155 -8.647 5.526 1.00 96.12 82 LEU A CA 1
ATOM 623 C C . LEU A 1 82 ? 0.250 -8.044 5.415 1.00 96.12 82 LEU A C 1
ATOM 625 O O . LEU A 1 82 ? 0.648 -7.634 4.331 1.00 96.12 82 LEU A O 1
ATOM 629 N N . PHE A 1 83 ? 1.022 -8.063 6.502 1.00 96.06 83 PHE A N 1
ATOM 630 C CA . PHE A 1 83 ? 2.429 -7.671 6.500 1.00 96.06 83 PHE A CA 1
ATOM 631 C C . PHE A 1 83 ? 3.295 -8.621 5.665 1.00 96.06 83 PHE A C 1
ATOM 633 O O . PHE A 1 83 ? 4.079 -8.181 4.833 1.00 96.06 83 PHE A O 1
ATOM 640 N N . LEU A 1 84 ? 3.142 -9.936 5.837 1.00 96.62 84 LEU A N 1
ATOM 641 C CA . LEU A 1 84 ? 3.886 -10.907 5.031 1.00 96.62 84 LEU A CA 1
ATOM 642 C C . LEU A 1 84 ? 3.529 -10.789 3.545 1.00 96.62 84 LEU A C 1
ATOM 644 O O . LEU A 1 84 ? 4.408 -10.857 2.687 1.00 96.62 84 LEU A O 1
ATOM 648 N N . ALA A 1 85 ? 2.246 -10.590 3.234 1.00 96.25 85 ALA A N 1
ATOM 649 C CA . ALA A 1 85 ? 1.800 -10.351 1.869 1.00 96.25 85 ALA A CA 1
ATOM 650 C C . ALA A 1 85 ? 2.417 -9.065 1.300 1.00 96.25 85 ALA A C 1
ATOM 652 O O . ALA A 1 85 ? 2.959 -9.088 0.194 1.00 96.25 85 ALA A O 1
ATOM 653 N N . SER A 1 86 ? 2.390 -7.960 2.055 1.00 93.88 86 SER A N 1
ATOM 654 C CA . SER A 1 86 ? 2.952 -6.685 1.604 1.00 93.88 86 SER A CA 1
ATOM 655 C C . SER A 1 86 ? 4.459 -6.763 1.373 1.00 93.88 86 SER A C 1
ATOM 657 O O . SER A 1 86 ? 4.929 -6.212 0.384 1.00 93.88 86 SER A O 1
ATOM 659 N N . LEU A 1 87 ? 5.207 -7.513 2.190 1.00 95.25 87 LEU A N 1
ATOM 660 C CA . LEU A 1 87 ? 6.632 -7.763 1.955 1.00 95.25 87 LEU A CA 1
ATOM 661 C C . LEU A 1 87 ? 6.890 -8.417 0.594 1.00 95.25 87 LEU A C 1
ATOM 663 O O . LEU A 1 87 ? 7.800 -7.998 -0.119 1.00 95.25 87 LEU A O 1
ATOM 667 N N . ILE A 1 88 ? 6.083 -9.408 0.205 1.00 96.31 88 ILE A N 1
ATOM 668 C CA . ILE A 1 88 ? 6.225 -10.067 -1.101 1.00 96.31 88 ILE A CA 1
ATOM 669 C C . ILE A 1 88 ? 5.900 -9.093 -2.231 1.00 96.31 88 ILE A C 1
ATOM 671 O O . ILE A 1 88 ? 6.661 -9.008 -3.191 1.00 96.31 88 ILE A O 1
ATOM 675 N N . TYR A 1 89 ? 4.817 -8.323 -2.115 1.00 93.94 89 TYR A N 1
ATOM 676 C CA . TYR A 1 89 ? 4.465 -7.324 -3.126 1.00 93.94 89 TYR A CA 1
ATOM 677 C C . TYR A 1 89 ? 5.529 -6.227 -3.264 1.00 93.94 89 TYR A C 1
ATOM 679 O O . TYR A 1 89 ? 5.889 -5.880 -4.387 1.00 93.94 89 TYR A O 1
ATOM 687 N N . ILE A 1 90 ? 6.083 -5.729 -2.153 1.00 93.00 90 ILE A N 1
ATOM 688 C CA . ILE A 1 90 ? 7.182 -4.751 -2.151 1.00 93.00 90 ILE A CA 1
ATOM 689 C C . ILE A 1 90 ? 8.427 -5.351 -2.802 1.00 93.00 90 ILE A C 1
ATOM 691 O O . ILE A 1 90 ? 9.058 -4.690 -3.621 1.00 93.00 90 ILE A O 1
ATOM 695 N N . LEU A 1 91 ? 8.768 -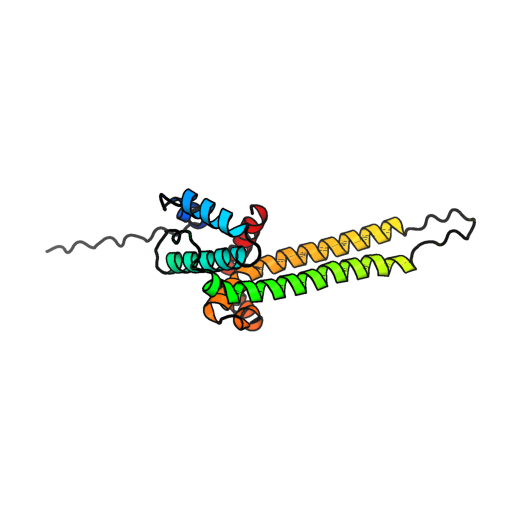6.602 -2.484 1.00 95.94 91 LEU A N 1
ATOM 696 C CA . LEU A 1 91 ? 9.921 -7.278 -3.071 1.00 95.94 91 LEU A CA 1
ATOM 697 C C . LEU A 1 91 ? 9.763 -7.455 -4.585 1.00 95.94 91 LEU A C 1
ATOM 699 O O . LEU A 1 91 ? 10.668 -7.107 -5.339 1.00 95.94 91 LEU A O 1
ATOM 703 N N . VAL A 1 92 ? 8.610 -7.951 -5.042 1.00 94.62 92 VAL A N 1
ATOM 704 C CA . VAL A 1 92 ? 8.314 -8.109 -6.474 1.00 94.62 92 VAL A CA 1
ATOM 705 C C . VAL A 1 92 ? 8.359 -6.755 -7.179 1.00 94.62 92 VAL A C 1
ATOM 707 O O . VAL A 1 92 ? 8.994 -6.630 -8.224 1.00 94.62 92 VAL A O 1
ATOM 710 N N . PHE A 1 93 ? 7.747 -5.726 -6.590 1.00 93.12 93 PHE A N 1
ATOM 711 C CA . PHE A 1 93 ? 7.778 -4.374 -7.138 1.00 93.12 93 PHE A CA 1
ATOM 712 C C . PHE A 1 93 ? 9.205 -3.821 -7.218 1.00 93.12 93 PHE A C 1
ATOM 714 O O . PHE A 1 93 ? 9.586 -3.288 -8.256 1.00 93.12 93 PHE A O 1
ATOM 721 N N . ALA A 1 94 ? 10.020 -3.996 -6.175 1.00 94.56 94 ALA A N 1
ATOM 722 C CA . ALA A 1 94 ? 11.414 -3.566 -6.160 1.00 94.56 94 ALA A CA 1
ATOM 723 C C . ALA A 1 94 ? 12.230 -4.268 -7.254 1.00 94.56 94 ALA A C 1
ATOM 725 O O . ALA A 1 94 ? 12.965 -3.609 -7.986 1.00 94.56 94 ALA A O 1
ATOM 726 N N . VAL A 1 95 ? 12.062 -5.583 -7.424 1.00 95.25 95 VAL A N 1
ATOM 727 C CA . VAL A 1 95 ? 12.731 -6.344 -8.490 1.00 95.25 95 VAL A CA 1
ATOM 728 C C . VAL A 1 95 ? 12.327 -5.827 -9.870 1.00 95.25 95 VAL A C 1
ATOM 730 O O . VAL A 1 95 ? 13.196 -5.598 -10.706 1.00 95.25 95 VAL A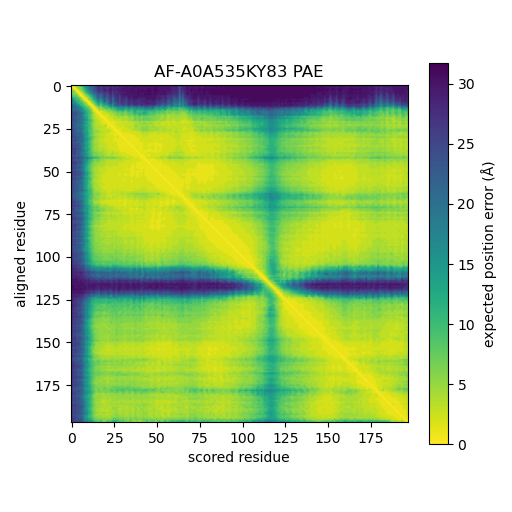 O 1
ATOM 733 N N . VAL A 1 96 ? 11.036 -5.591 -10.113 1.00 93.06 96 VAL A N 1
ATOM 734 C CA . VAL A 1 96 ? 10.556 -5.054 -11.396 1.00 93.06 96 VAL A CA 1
ATOM 735 C C . VAL A 1 96 ? 11.080 -3.636 -11.628 1.00 93.06 96 VAL A C 1
ATOM 737 O O . VAL A 1 96 ? 11.577 -3.338 -12.713 1.00 93.06 96 VAL A O 1
ATOM 740 N N . PHE A 1 97 ? 11.020 -2.770 -10.617 1.00 92.62 97 PHE A N 1
ATOM 741 C CA . PHE A 1 97 ? 11.462 -1.380 -10.700 1.00 92.62 97 PHE A CA 1
ATOM 742 C C . PHE A 1 97 ? 12.968 -1.279 -10.966 1.00 92.62 97 PHE A C 1
ATOM 744 O O . PHE A 1 97 ? 13.389 -0.722 -11.982 1.00 92.62 97 PHE A O 1
ATOM 751 N N . TYR A 1 98 ? 13.788 -1.858 -10.084 1.00 93.19 98 TYR A N 1
ATOM 752 C CA . TYR A 1 98 ? 15.244 -1.809 -10.203 1.00 93.19 98 TYR A CA 1
ATOM 753 C C . TYR A 1 98 ? 15.748 -2.641 -11.379 1.00 93.19 98 TYR A C 1
ATOM 755 O O . TYR A 1 98 ? 16.691 -2.223 -12.042 1.00 93.19 98 TYR A O 1
ATOM 763 N N . GLY A 1 99 ? 15.103 -3.768 -11.690 1.00 92.44 99 GLY A N 1
ATOM 764 C CA . GLY A 1 99 ? 15.416 -4.576 -12.866 1.00 92.44 99 GLY A CA 1
ATOM 765 C C . GLY A 1 99 ? 15.154 -3.824 -14.168 1.00 92.44 99 GLY A C 1
ATOM 766 O O . GLY A 1 99 ? 15.998 -3.845 -15.059 1.00 92.44 99 GLY A O 1
ATOM 767 N N . THR A 1 100 ? 14.042 -3.087 -14.261 1.00 90.00 100 THR A N 1
ATOM 768 C CA . THR A 1 100 ? 13.753 -2.240 -15.430 1.00 90.00 100 THR A CA 1
ATOM 769 C C . THR A 1 100 ? 14.743 -1.081 -15.528 1.00 90.00 100 THR A C 1
ATOM 771 O O . THR A 1 100 ? 15.277 -0.830 -16.604 1.00 90.00 100 THR A O 1
ATOM 774 N N . MET A 1 101 ? 15.053 -0.406 -14.415 1.00 89.06 101 MET A N 1
ATOM 775 C CA . MET A 1 101 ? 16.076 0.650 -14.386 1.00 89.06 101 MET A CA 1
ATOM 776 C C . MET A 1 101 ? 17.448 0.133 -14.817 1.00 89.06 101 MET A C 1
ATOM 778 O O . MET A 1 101 ? 18.107 0.749 -15.652 1.00 89.06 101 MET A O 1
ATOM 782 N N . PHE A 1 102 ? 17.855 -1.023 -14.297 1.00 91.19 102 PHE A N 1
ATOM 783 C CA . PHE A 1 102 ? 19.091 -1.686 -14.687 1.00 91.19 102 PHE A CA 1
ATOM 784 C C . PHE A 1 102 ? 19.077 -2.020 -16.183 1.00 91.19 102 PHE A C 1
ATOM 786 O O . PHE A 1 102 ? 19.990 -1.634 -16.905 1.00 91.19 102 PHE A O 1
ATOM 793 N N . ALA A 1 103 ? 18.020 -2.664 -16.681 1.00 89.19 103 ALA A N 1
ATOM 794 C CA . ALA A 1 103 ? 17.901 -3.029 -18.089 1.00 89.19 103 ALA A CA 1
ATOM 795 C C . ALA A 1 103 ? 17.949 -1.811 -19.025 1.00 89.19 103 ALA A C 1
ATOM 797 O O . ALA A 1 103 ? 18.591 -1.881 -20.068 1.00 89.19 103 ALA A O 1
ATOM 798 N N . LEU A 1 104 ? 17.326 -0.689 -18.652 1.00 87.50 104 LEU A N 1
ATOM 799 C CA . LEU A 1 104 ? 17.386 0.545 -19.434 1.00 87.50 104 LEU A CA 1
ATOM 800 C C . LEU A 1 104 ? 18.802 1.125 -19.429 1.00 87.50 104 LEU A C 1
ATOM 802 O O . LEU A 1 104 ? 19.386 1.309 -20.492 1.00 87.50 104 LEU A O 1
ATOM 806 N N . VAL A 1 105 ? 19.394 1.348 -18.254 1.00 86.31 105 VAL A N 1
ATOM 807 C CA . VAL A 1 105 ? 20.733 1.947 -18.144 1.00 86.31 105 VAL A CA 1
ATOM 808 C C . VAL A 1 105 ? 21.778 1.103 -18.875 1.00 86.31 105 VAL A C 1
ATOM 810 O O . VAL A 1 105 ? 22.526 1.635 -19.693 1.00 86.31 105 VAL A O 1
ATOM 813 N N . PHE A 1 106 ? 21.805 -0.211 -18.636 1.00 85.88 106 PHE A N 1
ATOM 814 C CA . PHE A 1 106 ? 22.772 -1.119 -19.254 1.00 85.88 106 PHE A CA 1
ATOM 815 C C . PHE A 1 106 ? 22.447 -1.450 -20.712 1.00 85.88 106 PHE A C 1
ATOM 817 O O . PHE A 1 106 ? 23.365 -1.664 -21.495 1.00 85.88 106 PHE A O 1
ATOM 824 N N . GLY A 1 107 ? 21.177 -1.438 -21.115 1.00 82.50 107 GLY A N 1
ATOM 825 C CA . GLY A 1 107 ? 20.791 -1.599 -22.518 1.00 82.50 107 GLY A CA 1
ATOM 826 C C . GLY A 1 107 ? 21.327 -0.473 -23.404 1.00 82.50 107 GLY A C 1
ATOM 827 O O . GLY A 1 107 ? 21.685 -0.708 -24.556 1.00 82.50 107 GLY A O 1
ATOM 828 N N . PHE A 1 108 ? 21.460 0.739 -22.854 1.00 76.31 108 PHE A N 1
ATOM 829 C CA . PHE A 1 108 ? 22.001 1.887 -23.579 1.00 76.31 108 PHE A CA 1
ATOM 830 C C . PHE A 1 108 ? 23.535 1.998 -23.537 1.00 76.31 108 PHE A C 1
ATOM 832 O O . PHE A 1 108 ? 24.092 2.697 -24.385 1.00 76.31 108 PHE A O 1
ATOM 839 N N . THR A 1 109 ? 24.263 1.300 -22.654 1.00 71.75 109 THR A N 1
ATOM 840 C CA . THR A 1 109 ? 25.741 1.414 -22.599 1.00 71.75 109 THR A CA 1
ATOM 841 C C . THR A 1 109 ? 26.424 0.976 -23.898 1.00 71.75 109 THR A C 1
ATOM 843 O O . THR A 1 109 ? 27.405 1.590 -24.310 1.00 71.75 109 THR A O 1
ATOM 846 N N . GLY A 1 110 ? 25.860 -0.008 -24.608 1.00 67.25 110 GLY A N 1
ATOM 847 C CA . GLY A 1 110 ? 26.338 -0.450 -25.926 1.00 67.25 110 GLY A CA 1
ATOM 848 C C . GLY A 1 110 ? 26.124 0.563 -27.058 1.00 67.25 110 GLY A C 1
ATOM 849 O O . GLY A 1 110 ? 26.638 0.375 -28.156 1.00 67.25 110 GLY A O 1
ATOM 850 N N . THR A 1 111 ? 25.382 1.643 -26.800 1.00 66.31 111 THR A N 1
ATOM 851 C CA . THR A 1 111 ? 25.112 2.724 -27.763 1.00 66.31 111 THR A CA 1
ATOM 852 C C . THR A 1 111 ? 25.896 4.005 -27.459 1.00 66.31 111 THR A C 1
ATOM 854 O O . THR A 1 111 ? 25.735 5.000 -28.166 1.00 66.31 111 THR A O 1
ATOM 857 N N . ILE A 1 112 ? 26.767 3.981 -26.437 1.00 70.38 112 ILE A N 1
ATOM 858 C CA . ILE A 1 112 ? 27.636 5.106 -26.082 1.00 70.38 112 ILE A CA 1
ATOM 859 C C . ILE A 1 112 ? 28.665 5.320 -27.209 1.00 70.38 112 ILE A C 1
ATOM 861 O O . ILE A 1 112 ? 29.441 4.408 -27.524 1.00 70.38 112 ILE A O 1
ATOM 865 N N . PRO A 1 113 ? 28.716 6.517 -27.821 1.00 66.81 113 PRO A N 1
ATOM 866 C CA . PRO A 1 113 ? 29.736 6.846 -28.807 1.00 66.81 113 PRO A CA 1
ATOM 867 C C . PRO A 1 113 ? 31.128 6.781 -28.172 1.00 66.81 113 PRO A C 1
ATOM 869 O O . PRO A 1 113 ? 31.397 7.464 -27.186 1.00 66.81 113 PRO A O 1
ATOM 872 N N . HIS A 1 114 ? 32.028 5.984 -28.745 1.00 70.75 114 HIS A N 1
ATOM 873 C CA . HIS A 1 114 ? 33.428 5.964 -28.327 1.00 70.75 114 HIS A CA 1
ATOM 874 C C . HIS A 1 114 ? 34.161 7.098 -29.055 1.00 70.75 114 HIS A C 1
ATOM 876 O O . HIS A 1 114 ? 34.107 7.197 -30.283 1.00 70.75 114 HIS A O 1
ATOM 882 N N . SER A 1 115 ? 34.826 7.974 -28.303 1.00 61.00 115 SER A N 1
ATOM 883 C CA . SER A 1 115 ? 35.572 9.139 -28.794 1.00 61.00 115 SER A CA 1
ATOM 884 C C . SER A 1 115 ? 36.831 8.704 -29.561 1.00 61.00 115 SER A C 1
ATOM 886 O O . SER A 1 115 ? 37.943 8.759 -29.049 1.00 61.00 115 SER A O 1
ATOM 888 N N . GLY A 1 116 ? 36.649 8.222 -30.794 1.00 59.25 116 GLY A N 1
ATOM 889 C CA . GLY A 1 116 ? 37.729 7.700 -31.638 1.00 59.25 116 GLY A CA 1
ATOM 890 C C . GLY A 1 116 ? 37.623 8.010 -33.134 1.00 59.25 116 GLY A C 1
ATOM 891 O O . GLY A 1 116 ? 38.503 7.611 -33.886 1.00 59.25 116 GLY A O 1
ATOM 892 N N . SER A 1 117 ? 36.597 8.727 -33.604 1.00 53.72 117 SER A N 1
ATOM 893 C CA . SER A 1 117 ? 36.491 9.118 -35.019 1.00 53.72 117 SER A CA 1
ATOM 894 C C . SER A 1 117 ? 36.299 10.628 -35.159 1.00 53.72 117 SER A C 1
ATOM 896 O O . SER A 1 117 ? 35.304 11.198 -34.725 1.00 53.72 117 SER A O 1
ATOM 898 N N . GLY A 1 118 ? 37.308 11.287 -35.734 1.00 54.66 118 GLY A N 1
ATOM 899 C CA . GLY A 1 118 ? 37.427 12.739 -35.899 1.00 54.66 118 GLY A CA 1
ATOM 900 C C . GLY A 1 118 ? 36.494 13.362 -36.941 1.00 54.66 118 GLY A C 1
ATOM 901 O O . GLY A 1 118 ? 36.940 14.153 -37.764 1.00 54.66 118 GLY A O 1
ATOM 902 N N . GLN A 1 119 ? 35.203 13.042 -36.912 1.00 55.06 119 GLN A N 1
ATOM 903 C CA . GLN A 1 119 ? 34.178 13.772 -37.658 1.00 55.06 119 GLN A CA 1
ATOM 904 C C . GLN A 1 119 ? 33.049 14.141 -36.707 1.00 55.06 119 GLN A C 1
ATOM 906 O O . GLN A 1 119 ? 32.603 13.295 -35.936 1.00 55.06 119 GLN A O 1
ATOM 911 N N . GLY A 1 120 ? 32.610 15.405 -36.767 1.00 56.28 120 GLY A N 1
ATOM 912 C CA . GLY A 1 120 ? 31.538 16.006 -35.963 1.00 56.28 120 GLY A CA 1
ATOM 913 C C . GLY A 1 120 ? 30.163 15.381 -36.206 1.00 56.28 120 GLY A C 1
ATOM 914 O O . GLY A 1 120 ? 29.220 16.054 -36.609 1.00 56.28 120 GLY A O 1
ATOM 915 N N . THR A 1 121 ? 30.057 14.079 -35.975 1.00 59.62 121 THR A N 1
ATOM 916 C CA . THR A 1 121 ? 28.840 13.296 -36.099 1.00 59.62 121 THR A CA 1
ATOM 917 C C . THR A 1 121 ? 28.027 13.543 -34.842 1.00 59.62 121 THR A C 1
ATOM 919 O O . THR A 1 121 ? 28.371 13.066 -33.759 1.00 59.62 121 THR A O 1
ATOM 922 N N . VAL A 1 122 ? 26.953 14.320 -34.975 1.00 60.88 122 VAL A N 1
ATOM 923 C CA . VAL A 1 122 ? 25.953 14.470 -33.917 1.00 60.88 122 VAL A CA 1
ATOM 924 C C . VAL A 1 122 ? 25.331 13.094 -33.697 1.00 60.88 122 VAL A C 1
ATOM 926 O O . VAL A 1 122 ? 24.561 12.605 -34.520 1.00 60.88 122 VAL A O 1
ATOM 929 N N . THR A 1 123 ? 25.715 12.427 -32.615 1.00 66.94 123 THR A N 1
ATOM 930 C CA . THR A 1 123 ? 25.169 11.118 -32.264 1.00 66.94 123 THR A CA 1
ATOM 931 C C . THR A 1 123 ? 23.848 11.322 -31.518 1.00 66.94 123 THR A C 1
ATOM 933 O O . THR A 1 123 ? 23.820 12.026 -30.508 1.00 66.94 123 THR A O 1
ATOM 936 N N . PRO A 1 124 ? 22.733 10.711 -31.961 1.00 71.81 124 PRO A N 1
ATOM 937 C CA . PRO A 1 124 ? 21.416 10.900 -31.344 1.00 71.81 124 PRO A CA 1
ATOM 938 C C . PRO A 1 124 ? 21.276 10.195 -29.982 1.00 71.81 124 PRO A C 1
ATOM 940 O O . PRO A 1 124 ? 20.179 10.122 -29.432 1.00 71.81 124 PRO A O 1
ATOM 943 N N . PHE A 1 125 ? 22.374 9.675 -29.426 1.00 79.81 125 PHE A N 1
ATOM 944 C CA . PHE A 1 125 ? 22.407 8.898 -28.191 1.00 79.81 125 PHE A CA 1
ATOM 945 C C . PHE A 1 125 ? 21.699 9.590 -27.011 1.00 79.81 125 PHE A C 1
ATOM 947 O O . PHE A 1 125 ? 20.823 8.955 -26.423 1.00 79.81 125 PHE A O 1
ATOM 954 N N . PRO A 1 126 ? 21.956 10.880 -26.694 1.00 80.81 126 PRO A N 1
ATOM 955 C CA . PRO A 1 126 ? 21.273 11.539 -25.579 1.00 80.81 126 PRO A CA 1
ATOM 956 C C . PRO A 1 126 ? 19.748 11.588 -25.754 1.00 80.81 126 PRO A C 1
ATOM 958 O O . PRO A 1 126 ? 19.005 11.443 -24.787 1.00 80.81 126 PRO A O 1
ATOM 961 N N . PHE A 1 127 ? 19.274 11.749 -26.993 1.00 83.19 127 PHE A N 1
ATOM 962 C CA . PHE A 1 127 ? 17.849 11.825 -27.308 1.00 83.19 127 PHE A CA 1
ATOM 963 C C . PHE A 1 127 ? 17.163 10.454 -27.212 1.00 83.19 127 PHE A C 1
ATOM 965 O O . PHE A 1 127 ? 16.095 10.337 -26.614 1.00 83.19 127 PHE A O 1
ATOM 972 N N . LEU A 1 128 ? 17.794 9.399 -27.737 1.00 83.56 128 LEU A N 1
ATOM 973 C CA . LEU A 1 128 ? 17.276 8.029 -27.641 1.00 83.56 128 LEU A CA 1
ATOM 974 C C . LEU A 1 128 ? 17.284 7.512 -26.198 1.00 83.56 128 LEU A C 1
ATOM 976 O O . LEU A 1 128 ? 16.313 6.890 -25.770 1.00 83.56 128 LEU A O 1
ATOM 980 N N . PHE A 1 129 ? 18.338 7.822 -25.437 1.00 85.19 129 PHE A N 1
ATOM 981 C CA . PHE A 1 129 ? 18.411 7.525 -24.008 1.00 85.19 129 PHE A CA 1
ATOM 982 C C . PHE A 1 129 ? 17.282 8.221 -23.243 1.00 85.19 129 PHE A C 1
ATOM 984 O O . PHE A 1 129 ? 16.589 7.583 -22.453 1.00 85.19 129 PHE A O 1
ATOM 991 N N . PHE A 1 130 ? 17.044 9.508 -23.519 1.00 87.69 130 PHE A N 1
ATOM 992 C CA . PHE A 1 130 ? 15.952 10.259 -22.903 1.00 87.69 130 PHE A CA 1
ATOM 993 C C . PHE A 1 130 ? 14.584 9.641 -23.209 1.00 87.69 130 PHE A C 1
ATOM 995 O O . PHE A 1 130 ? 13.814 9.403 -22.283 1.00 87.69 130 PHE A O 1
ATOM 1002 N N . ILE A 1 131 ? 14.288 9.320 -24.474 1.00 89.56 131 ILE A N 1
ATOM 1003 C CA . ILE A 1 131 ? 13.020 8.674 -24.853 1.00 89.56 131 ILE A CA 1
ATOM 1004 C C . ILE A 1 131 ? 12.873 7.308 -24.177 1.00 89.56 131 ILE A C 1
ATOM 1006 O O . ILE A 1 131 ? 11.801 7.001 -23.659 1.00 89.56 131 ILE A O 1
ATOM 1010 N N . GLY A 1 132 ? 13.933 6.495 -24.154 1.00 88.50 132 GLY A N 1
ATOM 1011 C CA . GLY A 1 132 ? 13.913 5.176 -23.523 1.00 88.50 132 GLY A CA 1
ATOM 1012 C C . GLY A 1 132 ? 13.675 5.248 -22.016 1.00 88.50 132 GLY A C 1
ATOM 1013 O O . GLY A 1 132 ? 12.815 4.542 -21.493 1.00 88.50 132 GLY A O 1
ATOM 1014 N N . MET A 1 133 ? 14.381 6.144 -21.323 1.00 90.19 133 MET A N 1
ATOM 1015 C CA . MET A 1 133 ? 14.203 6.376 -19.888 1.00 90.19 133 MET A CA 1
ATOM 1016 C C . MET A 1 133 ? 12.820 6.945 -19.577 1.00 90.19 133 MET A C 1
ATOM 1018 O O . MET A 1 133 ? 12.135 6.431 -18.696 1.00 90.19 133 MET A O 1
ATOM 1022 N N . PHE A 1 134 ? 12.377 7.959 -20.322 1.00 91.94 134 PHE A N 1
ATOM 1023 C CA . PHE A 1 134 ? 11.065 8.571 -20.135 1.00 91.94 134 PHE A CA 1
ATOM 1024 C C . PHE A 1 134 ? 9.936 7.566 -20.393 1.00 91.94 134 PHE A C 1
ATOM 1026 O O . PHE A 1 134 ? 9.020 7.444 -19.581 1.00 91.94 134 PHE A O 1
ATOM 1033 N N . GLY A 1 135 ? 10.017 6.800 -21.483 1.00 92.44 135 GLY A N 1
ATOM 1034 C CA . GLY A 1 135 ? 9.057 5.749 -21.815 1.00 92.44 135 GLY A CA 1
ATOM 1035 C C . GLY A 1 135 ? 9.032 4.630 -20.775 1.00 92.44 135 GLY A C 1
ATOM 1036 O O . GLY A 1 135 ? 7.959 4.246 -20.312 1.00 92.44 135 GLY A O 1
ATOM 1037 N N . GLY A 1 136 ? 10.203 4.158 -20.341 1.00 90.31 136 GLY A N 1
ATOM 1038 C CA . GLY A 1 136 ? 10.321 3.142 -19.297 1.00 90.31 136 GLY A CA 1
ATOM 1039 C C . GLY A 1 136 ? 9.767 3.609 -17.951 1.00 90.31 136 GLY A C 1
ATOM 1040 O O . GLY A 1 136 ? 8.968 2.906 -17.336 1.00 90.31 136 GLY A O 1
ATOM 1041 N N . MET A 1 137 ? 10.108 4.826 -17.517 1.00 90.94 137 MET A N 1
ATOM 1042 C CA . MET A 1 137 ? 9.551 5.422 -16.298 1.00 90.94 137 MET A CA 1
ATOM 1043 C C . MET A 1 137 ? 8.039 5.639 -16.398 1.00 90.94 137 MET A C 1
ATOM 1045 O O . MET A 1 137 ? 7.325 5.363 -15.437 1.00 90.94 137 MET A O 1
ATOM 1049 N N . SER A 1 138 ? 7.535 6.072 -17.556 1.00 93.25 138 SER A 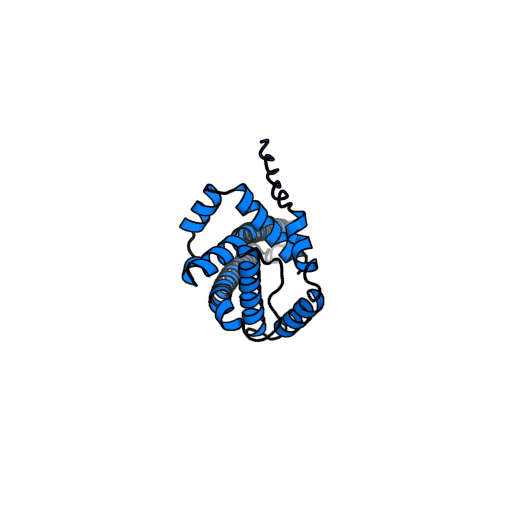N 1
ATOM 1050 C CA . SER A 1 138 ? 6.094 6.231 -17.790 1.00 93.25 138 SER A CA 1
ATOM 1051 C C . SER A 1 138 ? 5.363 4.890 -17.696 1.00 93.25 138 SER A C 1
ATOM 1053 O O . SER A 1 138 ? 4.294 4.814 -17.096 1.00 93.25 138 SER A O 1
ATOM 1055 N N . ALA A 1 139 ? 5.949 3.816 -18.233 1.00 92.69 139 ALA A N 1
ATOM 1056 C CA . ALA A 1 139 ? 5.389 2.471 -18.139 1.00 92.69 139 ALA A CA 1
ATOM 1057 C C . ALA A 1 139 ? 5.379 1.950 -16.693 1.00 92.69 139 ALA A C 1
ATOM 1059 O O . ALA A 1 139 ? 4.371 1.406 -16.246 1.00 92.69 139 ALA A O 1
ATOM 1060 N N . ILE A 1 140 ? 6.464 2.161 -15.941 1.00 92.44 140 ILE A N 1
ATOM 1061 C CA . ILE A 1 140 ? 6.542 1.807 -14.516 1.00 92.44 140 ILE A CA 1
ATOM 1062 C C . ILE A 1 140 ? 5.514 2.593 -13.699 1.00 92.44 140 ILE A C 1
ATOM 1064 O O . ILE A 1 140 ? 4.861 2.016 -12.834 1.00 92.44 140 ILE A O 1
ATOM 1068 N N . LEU A 1 141 ? 5.347 3.888 -13.976 1.00 91.31 141 LEU A N 1
ATOM 1069 C CA . LEU A 1 141 ? 4.335 4.717 -13.326 1.00 91.31 141 LEU A CA 1
ATOM 1070 C C . LEU A 1 141 ? 2.922 4.214 -13.647 1.00 91.31 141 LEU A C 1
ATOM 1072 O O . LEU A 1 141 ? 2.101 4.060 -12.752 1.00 91.31 141 LEU A O 1
ATOM 1076 N N . ALA A 1 142 ? 2.630 3.908 -14.911 1.00 92.31 142 ALA A N 1
ATOM 1077 C CA . ALA A 1 142 ? 1.337 3.345 -15.290 1.00 92.31 142 ALA A CA 1
ATOM 1078 C C . ALA A 1 142 ? 1.078 2.001 -14.585 1.00 92.31 142 ALA A C 1
ATOM 1080 O O . ALA A 1 142 ? -0.021 1.767 -14.080 1.00 92.31 142 ALA A O 1
ATOM 1081 N N . LEU A 1 143 ? 2.102 1.144 -14.493 1.00 91.12 143 LEU A N 1
ATOM 1082 C CA . LEU A 1 143 ? 2.030 -0.119 -13.764 1.00 91.12 143 LEU A CA 1
ATOM 1083 C C . LEU A 1 143 ? 1.804 0.101 -12.263 1.00 91.12 143 LEU A C 1
ATOM 1085 O O . LEU A 1 143 ? 0.967 -0.582 -11.681 1.00 91.12 143 LEU A O 1
ATOM 1089 N N . SER A 1 144 ? 2.504 1.045 -11.627 1.00 88.44 144 SER A N 1
ATOM 1090 C CA . SER A 1 144 ? 2.342 1.311 -10.194 1.00 88.44 144 SER A CA 1
ATOM 1091 C C . SER A 1 144 ? 0.936 1.817 -9.878 1.00 88.44 144 SER A C 1
ATOM 1093 O O . SER A 1 144 ? 0.290 1.289 -8.975 1.00 88.44 144 SER A O 1
ATOM 1095 N N . LEU A 1 145 ? 0.408 2.750 -10.676 1.00 90.00 145 LEU A N 1
ATOM 1096 C CA . LEU A 1 145 ? -0.970 3.232 -10.558 1.00 90.00 145 LEU A CA 1
ATOM 1097 C C . LEU A 1 145 ? -1.987 2.099 -10.754 1.00 90.00 145 LEU A C 1
ATOM 1099 O O . LEU A 1 145 ? -2.958 2.003 -10.004 1.00 90.00 145 LEU A O 1
ATOM 1103 N N . ALA A 1 146 ? -1.748 1.204 -11.718 1.00 88.50 146 ALA A N 1
ATOM 1104 C CA . ALA A 1 146 ? -2.596 0.036 -11.926 1.00 88.50 146 ALA A CA 1
ATOM 1105 C C . ALA A 1 146 ? -2.557 -0.927 -10.727 1.00 88.50 146 ALA A C 1
ATOM 1107 O O . ALA A 1 146 ? -3.603 -1.431 -10.323 1.00 88.50 146 ALA A O 1
ATOM 1108 N N . LEU A 1 147 ? -1.387 -1.152 -10.118 1.00 88.75 147 LEU A N 1
ATOM 1109 C CA . LEU A 1 147 ? -1.242 -1.999 -8.928 1.00 88.75 147 LEU A CA 1
ATOM 1110 C C . LEU A 1 147 ? -1.978 -1.429 -7.707 1.00 88.75 147 LEU A C 1
ATOM 1112 O O . LEU A 1 147 ? -2.541 -2.203 -6.932 1.00 88.75 147 LEU A O 1
ATOM 1116 N N . TYR A 1 148 ? -2.065 -0.102 -7.565 1.00 87.31 148 TYR A N 1
ATOM 1117 C CA . TYR A 1 148 ? -2.848 0.528 -6.493 1.00 87.31 148 TYR A CA 1
ATOM 1118 C C . TYR A 1 148 ? -4.337 0.163 -6.532 1.00 87.31 148 TYR A C 1
ATOM 1120 O O . TYR A 1 148 ? -4.966 0.057 -5.479 1.00 87.31 148 TYR A O 1
ATOM 1128 N N . LEU A 1 149 ? -4.897 -0.128 -7.713 1.00 86.88 149 LEU A N 1
ATOM 1129 C CA . LEU A 1 149 ? -6.283 -0.595 -7.830 1.00 86.88 149 LEU A CA 1
ATOM 1130 C C . LEU A 1 149 ? -6.509 -1.969 -7.181 1.00 86.88 149 LEU A C 1
ATOM 1132 O O . LEU A 1 149 ? -7.630 -2.282 -6.782 1.00 86.88 149 LEU A O 1
ATOM 1136 N N . PHE A 1 150 ? -5.458 -2.782 -7.046 1.00 89.88 150 PHE A N 1
ATOM 1137 C CA . PHE A 1 150 ? -5.538 -4.114 -6.446 1.00 89.88 150 PHE A CA 1
ATOM 1138 C C . PHE A 1 150 ? -5.331 -4.111 -4.929 1.00 89.88 150 PHE A C 1
ATOM 1140 O O . PHE A 1 150 ? -5.714 -5.079 -4.277 1.00 89.88 150 PHE A O 1
ATOM 1147 N N . VAL A 1 151 ? -4.797 -3.036 -4.339 1.00 92.44 151 VAL A N 1
ATOM 1148 C CA . VAL A 1 151 ? -4.576 -2.914 -2.884 1.00 92.44 151 VAL A CA 1
ATOM 1149 C C . VAL A 1 151 ? -5.810 -3.294 -2.047 1.00 92.44 151 VAL A C 1
ATOM 1151 O O . VAL A 1 151 ? -5.676 -4.164 -1.181 1.00 92.44 151 VAL A O 1
ATOM 1154 N N . PRO A 1 152 ? -7.024 -2.755 -2.293 1.00 92.75 152 PRO A N 1
ATOM 1155 C CA . PRO A 1 152 ? -8.195 -3.119 -1.493 1.00 92.75 152 PRO A CA 1
ATOM 1156 C C . PRO A 1 152 ? -8.591 -4.593 -1.656 1.00 92.75 152 PRO A C 1
ATOM 1158 O O . PRO A 1 152 ? -9.089 -5.201 -0.709 1.00 92.75 152 PRO A O 1
ATOM 1161 N N . LEU A 1 153 ? -8.333 -5.198 -2.823 1.00 93.12 153 LEU A N 1
ATOM 1162 C CA . LEU A 1 153 ? -8.580 -6.622 -3.062 1.00 93.12 153 LEU A CA 1
ATOM 1163 C C . LEU A 1 153 ? -7.583 -7.496 -2.305 1.00 93.12 153 LEU A C 1
ATOM 1165 O O . LEU A 1 153 ? -7.996 -8.477 -1.688 1.00 93.12 153 LEU A O 1
ATOM 1169 N N . VAL A 1 154 ? -6.301 -7.119 -2.299 1.00 95.06 154 VAL A N 1
ATOM 1170 C CA . VAL A 1 154 ? -5.264 -7.802 -1.516 1.00 95.06 154 VAL A CA 1
ATOM 1171 C C . VAL A 1 154 ? -5.628 -7.764 -0.036 1.00 95.06 154 VAL A C 1
ATOM 1173 O O . VAL A 1 154 ? -5.633 -8.813 0.604 1.00 95.06 154 VAL A O 1
ATOM 1176 N N . ILE A 1 155 ? -6.022 -6.602 0.499 1.00 95.12 155 ILE A N 1
ATOM 1177 C CA . ILE A 1 155 ? -6.465 -6.469 1.896 1.00 95.12 155 ILE A CA 1
ATOM 1178 C C . ILE A 1 155 ? -7.674 -7.376 2.163 1.00 95.12 155 ILE A C 1
ATOM 1180 O O . ILE A 1 155 ? -7.639 -8.192 3.082 1.00 95.12 155 ILE A O 1
ATOM 1184 N N . LEU A 1 156 ? -8.721 -7.282 1.336 1.00 93.94 156 LEU A N 1
ATOM 1185 C CA . LEU A 1 156 ? -9.965 -8.035 1.508 1.00 93.94 156 LEU A CA 1
ATOM 1186 C C . LEU A 1 156 ? -9.753 -9.553 1.457 1.00 93.94 156 LEU A C 1
ATOM 1188 O O . LEU A 1 156 ? -10.328 -10.296 2.252 1.00 93.94 156 LEU A O 1
ATOM 1192 N N . PHE A 1 157 ? -8.968 -10.032 0.496 1.00 95.12 157 PHE A N 1
ATOM 1193 C CA . PHE A 1 157 ? -8.736 -11.459 0.321 1.00 95.12 157 PHE A CA 1
ATOM 1194 C C . PHE A 1 157 ? -7.779 -12.009 1.371 1.00 95.12 157 PHE A C 1
ATOM 1196 O O . PHE A 1 157 ? -7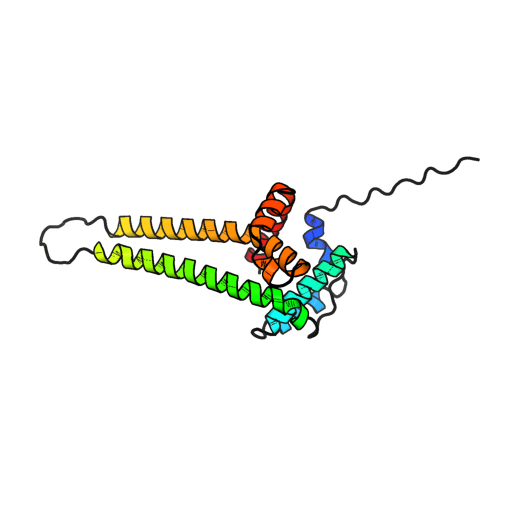.986 -13.135 1.818 1.00 95.12 157 PHE A O 1
ATOM 1203 N N . THR A 1 158 ? -6.787 -11.224 1.797 1.00 96.12 158 THR A N 1
ATOM 1204 C CA . THR A 1 158 ? -5.891 -11.616 2.892 1.00 96.12 158 THR A CA 1
ATOM 1205 C C . THR A 1 158 ? -6.651 -11.719 4.211 1.00 96.12 158 THR A C 1
ATOM 1207 O O . THR A 1 158 ? -6.462 -12.673 4.958 1.00 96.12 158 THR A O 1
ATOM 1210 N N . ASP A 1 159 ? -7.562 -10.781 4.471 1.00 94.19 159 ASP A N 1
ATOM 1211 C CA . ASP A 1 159 ? -8.428 -10.790 5.652 1.00 94.19 159 ASP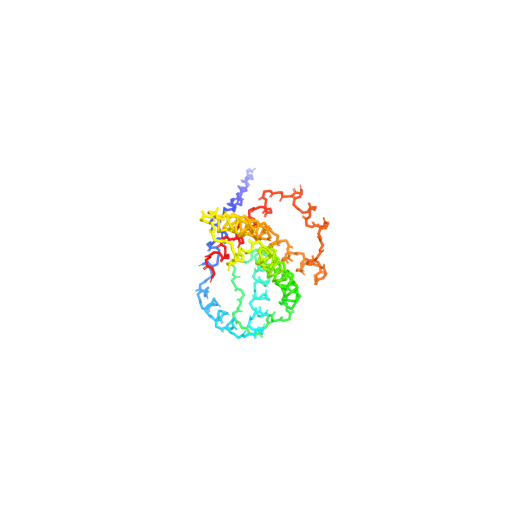 A CA 1
ATOM 1212 C C . ASP A 1 159 ? -9.374 -12.006 5.658 1.00 94.19 159 ASP A C 1
ATOM 1214 O O . ASP A 1 159 ? -9.520 -12.681 6.672 1.00 94.19 159 ASP A O 1
ATOM 1218 N N . ARG A 1 160 ? -9.969 -12.353 4.506 1.00 92.50 160 ARG A N 1
ATOM 1219 C CA . ARG A 1 160 ? -10.950 -13.453 4.413 1.00 92.50 160 ARG A CA 1
ATOM 1220 C C . ARG A 1 160 ? -10.353 -14.850 4.261 1.00 92.50 160 ARG A C 1
ATOM 1222 O O . ARG A 1 160 ? -10.983 -15.817 4.677 1.00 92.50 160 ARG A O 1
ATOM 1229 N N . ARG A 1 161 ? -9.205 -14.985 3.593 1.00 91.94 161 ARG A N 1
ATOM 1230 C CA . ARG A 1 161 ? -8.602 -16.286 3.238 1.00 91.94 161 ARG A CA 1
ATOM 1231 C C . ARG A 1 161 ? -7.214 -16.499 3.847 1.00 91.94 161 ARG A C 1
ATOM 1233 O O . ARG A 1 161 ? -6.584 -17.516 3.574 1.00 91.94 161 ARG A O 1
ATOM 1240 N N . GLY A 1 162 ? -6.733 -15.566 4.667 1.00 92.75 162 GLY A N 1
ATOM 1241 C CA . GLY A 1 162 ? -5.377 -15.590 5.206 1.00 92.75 162 GLY A CA 1
ATOM 1242 C C . GLY A 1 162 ? -4.323 -15.259 4.147 1.00 92.75 162 GLY A C 1
ATOM 1243 O O . GLY A 1 162 ? -4.620 -14.744 3.071 1.00 92.75 162 GLY A O 1
ATOM 1244 N N . PHE A 1 163 ? -3.065 -15.578 4.449 1.00 94.12 163 PHE A N 1
ATOM 1245 C CA . PHE A 1 163 ? -1.903 -15.183 3.645 1.00 94.12 163 PHE A CA 1
ATOM 1246 C C . PHE A 1 163 ? -1.968 -15.586 2.160 1.00 94.12 163 PHE A C 1
ATOM 1248 O O . PHE A 1 163 ? -1.638 -14.779 1.296 1.00 94.12 163 PHE A O 1
ATOM 1255 N N . SER A 1 164 ? -2.432 -16.798 1.834 1.00 94.12 164 SER A N 1
ATOM 1256 C CA . SER A 1 164 ? -2.537 -17.250 0.436 1.00 94.12 164 SER A CA 1
ATOM 1257 C C . SER A 1 164 ? -3.580 -16.471 -0.370 1.00 94.12 164 SER A C 1
ATOM 1259 O O . SER A 1 164 ? -3.446 -16.345 -1.587 1.00 94.12 164 SER A O 1
ATOM 1261 N N . GLY A 1 165 ? -4.584 -15.892 0.299 1.00 93.69 165 GLY A N 1
ATOM 1262 C CA . GLY A 1 165 ? -5.597 -15.044 -0.325 1.00 93.69 165 GLY A CA 1
ATOM 1263 C C . GLY A 1 165 ? -5.009 -13.820 -1.019 1.00 93.69 165 GLY A C 1
ATOM 1264 O O . GLY A 1 165 ? -5.558 -13.371 -2.023 1.00 93.69 165 GLY A O 1
ATOM 1265 N N . ALA A 1 166 ? -3.863 -13.327 -0.545 1.00 93.94 166 ALA A N 1
ATOM 1266 C CA . ALA A 1 166 ? -3.161 -12.203 -1.149 1.00 93.94 166 ALA A CA 1
ATOM 1267 C C . ALA A 1 166 ? -2.740 -12.451 -2.605 1.00 93.94 166 ALA A C 1
ATOM 1269 O O . ALA A 1 166 ? -2.491 -11.487 -3.321 1.00 93.94 166 ALA A O 1
ATOM 1270 N N . PHE A 1 167 ? -2.655 -13.711 -3.046 1.00 95.06 167 PHE A N 1
ATOM 1271 C CA . PHE A 1 167 ? -2.142 -14.105 -4.363 1.00 95.06 167 PHE A CA 1
ATOM 1272 C C . PHE A 1 167 ? -3.209 -14.748 -5.265 1.00 95.06 167 PHE A C 1
ATOM 1274 O O . PHE A 1 167 ? -2.884 -15.328 -6.303 1.00 95.06 167 PHE A O 1
ATOM 1281 N N . ASP A 1 168 ? -4.489 -14.656 -4.896 1.00 94.00 168 ASP A N 1
ATOM 1282 C CA . ASP A 1 168 ? -5.602 -15.229 -5.660 1.00 94.00 168 ASP A CA 1
ATOM 1283 C C . ASP A 1 168 ? -6.011 -14.328 -6.843 1.00 94.00 168 ASP A C 1
ATOM 1285 O O . ASP A 1 168 ? -7.058 -13.674 -6.846 1.00 94.00 168 ASP A O 1
ATOM 1289 N N . TRP A 1 169 ? -5.175 -14.313 -7.885 1.00 88.81 169 TRP A N 1
ATOM 1290 C CA . TRP A 1 169 ? -5.402 -13.527 -9.104 1.00 88.81 169 TRP A CA 1
ATOM 1291 C C . TRP A 1 169 ? -6.718 -13.865 -9.810 1.00 88.81 169 TRP A C 1
ATOM 1293 O O . TRP A 1 169 ? -7.392 -12.979 -10.339 1.00 88.81 169 TRP A O 1
ATOM 1303 N N . VAL A 1 170 ? -7.118 -15.139 -9.799 1.00 93.00 170 VAL A N 1
ATOM 1304 C CA . VAL A 1 170 ? -8.386 -15.580 -10.399 1.00 93.00 170 VAL A CA 1
ATOM 1305 C C . VAL A 1 170 ? -9.561 -14.966 -9.644 1.00 93.00 170 VAL A C 1
ATOM 1307 O O . VAL A 1 170 ? -10.512 -14.467 -10.253 1.00 93.00 170 VAL A O 1
ATOM 1310 N N . GLY A 1 171 ? -9.488 -14.966 -8.316 1.00 91.75 171 GLY A N 1
ATOM 1311 C CA . GLY A 1 171 ? -10.478 -14.333 -7.469 1.00 91.75 171 GLY A CA 1
ATOM 1312 C C . GLY A 1 171 ? -10.510 -12.809 -7.601 1.00 91.75 171 GLY A C 1
ATOM 1313 O O . GLY A 1 171 ? -11.606 -12.248 -7.620 1.00 91.75 171 GLY A O 1
ATOM 1314 N N . PHE A 1 172 ? -9.367 -12.141 -7.791 1.00 91.94 172 PHE A N 1
ATOM 1315 C CA . PHE A 1 172 ? -9.321 -10.697 -8.064 1.00 91.94 172 PHE A CA 1
ATOM 1316 C C . PHE A 1 172 ? -10.045 -10.342 -9.360 1.00 91.94 172 PHE A C 1
ATOM 1318 O O . PHE A 1 172 ? -10.925 -9.484 -9.364 1.00 91.94 172 PHE A O 1
ATOM 1325 N N . ILE A 1 173 ? -9.743 -11.052 -10.451 1.00 90.81 173 ILE A N 1
ATOM 1326 C CA . ILE A 1 173 ? -10.397 -10.832 -11.748 1.00 90.81 173 ILE A CA 1
ATOM 1327 C C . ILE A 1 173 ? -11.903 -11.085 -11.634 1.00 90.81 173 ILE A C 1
ATOM 1329 O O . ILE A 1 173 ? -12.705 -10.336 -12.192 1.00 90.81 173 ILE A O 1
ATOM 1333 N N . ARG A 1 174 ? -12.308 -12.117 -10.885 1.00 92.56 174 ARG A N 1
ATOM 1334 C CA . ARG A 1 174 ? -13.724 -12.400 -10.633 1.00 92.56 174 ARG A CA 1
ATOM 1335 C C . ARG A 1 174 ? -14.397 -11.268 -9.852 1.00 92.56 174 ARG A C 1
ATOM 1337 O O . ARG A 1 174 ? -15.476 -10.846 -10.249 1.00 92.56 174 ARG A O 1
ATOM 1344 N N . ALA A 1 175 ? -13.767 -10.762 -8.792 1.00 89.06 175 ALA A N 1
ATOM 1345 C CA . ALA A 1 175 ? -14.296 -9.656 -7.994 1.00 89.06 175 ALA A CA 1
ATOM 1346 C C . ALA A 1 175 ? -14.468 -8.376 -8.832 1.00 89.06 175 ALA A C 1
ATOM 1348 O O . ALA A 1 175 ? -15.533 -7.765 -8.798 1.00 89.06 175 ALA A O 1
ATOM 1349 N N . ILE A 1 176 ? -13.475 -8.045 -9.667 1.00 89.81 176 ILE A N 1
ATOM 1350 C CA . ILE A 1 176 ? -13.528 -6.903 -10.594 1.00 89.81 176 ILE A CA 1
ATOM 1351 C C . ILE A 1 176 ? -14.688 -7.047 -11.586 1.00 89.81 176 ILE A C 1
ATOM 1353 O O . ILE A 1 176 ? -15.384 -6.076 -11.865 1.00 89.81 176 ILE A O 1
ATOM 1357 N N . ARG A 1 177 ? -14.915 -8.252 -12.126 1.00 91.81 177 ARG A N 1
ATOM 1358 C CA . ARG A 1 177 ? -16.002 -8.494 -13.091 1.00 91.81 177 ARG A CA 1
ATOM 1359 C C . ARG A 1 177 ? -17.391 -8.418 -12.463 1.00 91.81 177 ARG A C 1
ATOM 1361 O O . ARG A 1 177 ? -18.325 -8.031 -13.153 1.00 91.81 177 ARG A O 1
ATOM 1368 N N . ILE A 1 178 ? -17.528 -8.807 -11.196 1.00 92.56 178 ILE A N 1
ATOM 1369 C CA . ILE A 1 178 ? -18.809 -8.763 -10.479 1.00 92.56 178 ILE A CA 1
ATOM 1370 C C . ILE A 1 178 ? -19.159 -7.320 -10.098 1.00 92.56 178 ILE A C 1
ATOM 1372 O O . ILE A 1 178 ? -20.273 -6.879 -10.360 1.00 92.56 178 ILE A O 1
ATOM 1376 N N . SER A 1 179 ? -18.196 -6.577 -9.544 1.00 90.25 179 SER A N 1
ATOM 1377 C CA . SER A 1 179 ? -18.403 -5.214 -9.042 1.00 90.25 179 SER A CA 1
ATOM 1378 C C . SER A 1 179 ? -17.326 -4.246 -9.558 1.00 90.25 179 SER A C 1
ATOM 1380 O O . SER A 1 179 ? -16.468 -3.794 -8.787 1.00 90.25 179 SER A O 1
ATOM 1382 N N . PRO A 1 180 ? -17.342 -3.879 -10.854 1.00 87.94 180 PRO A N 1
ATOM 1383 C CA . PRO A 1 180 ? -16.283 -3.063 -11.447 1.00 87.94 180 PRO A CA 1
ATOM 1384 C C . PRO A 1 180 ? -16.242 -1.651 -10.859 1.00 87.94 180 PRO A C 1
ATOM 1386 O O . PRO A 1 180 ? -15.175 -1.154 -10.510 1.00 87.94 180 PRO A O 1
ATOM 1389 N N . ARG A 1 181 ? -17.408 -1.017 -10.684 1.00 88.56 181 ARG A N 1
ATOM 1390 C CA . ARG A 1 181 ? -17.507 0.355 -10.164 1.00 88.56 181 ARG A CA 1
ATOM 1391 C C . ARG A 1 181 ? -17.019 0.459 -8.718 1.00 88.56 181 ARG A C 1
ATOM 1393 O O . ARG A 1 181 ? -16.286 1.386 -8.395 1.00 88.56 181 ARG A O 1
ATOM 1400 N N . GLU A 1 182 ? -17.397 -0.492 -7.868 1.00 87.12 182 GLU A N 1
ATOM 1401 C CA . GLU A 1 182 ? -16.999 -0.518 -6.452 1.00 87.12 182 GLU A CA 1
ATOM 1402 C C . GLU A 1 182 ? -15.501 -0.787 -6.306 1.00 87.12 182 GLU A C 1
ATOM 1404 O O . GLU A 1 182 ? -14.827 -0.120 -5.527 1.00 87.12 182 GLU A O 1
ATOM 1409 N N . THR A 1 183 ? -14.962 -1.712 -7.107 1.00 88.31 183 THR A N 1
ATOM 1410 C CA . THR A 1 183 ? -13.531 -2.035 -7.082 1.00 88.31 183 THR A CA 1
ATOM 1411 C C . THR A 1 183 ? -12.684 -0.853 -7.544 1.00 88.31 183 THR A C 1
ATOM 1413 O O . THR A 1 183 ? -11.695 -0.515 -6.898 1.00 88.31 183 THR A O 1
ATOM 1416 N N . VAL A 1 184 ? -13.092 -0.175 -8.623 1.00 88.94 184 VAL A N 1
ATOM 1417 C CA . VAL A 1 184 ? -12.410 1.037 -9.099 1.00 88.94 184 VAL A CA 1
ATOM 1418 C C . VAL A 1 184 ? -12.520 2.165 -8.076 1.00 88.94 184 VAL A C 1
ATOM 1420 O O . VAL A 1 184 ? -11.527 2.839 -7.828 1.00 88.94 184 VAL A O 1
ATOM 1423 N N . ALA A 1 185 ? -13.680 2.354 -7.437 1.00 88.81 185 ALA A N 1
ATOM 1424 C CA . ALA A 1 185 ? -13.846 3.365 -6.393 1.00 88.81 185 ALA A CA 1
ATOM 1425 C C . ALA A 1 185 ? -12.949 3.086 -5.178 1.00 88.81 185 ALA A C 1
ATOM 1427 O O . ALA A 1 185 ? -12.254 3.986 -4.712 1.00 88.81 185 ALA A O 1
ATOM 1428 N N . ALA A 1 186 ? -12.902 1.839 -4.702 1.00 89.50 186 ALA A N 1
ATOM 1429 C CA . ALA A 1 186 ? -12.014 1.439 -3.614 1.00 89.50 186 ALA A CA 1
ATOM 1430 C C . ALA A 1 186 ? -10.535 1.614 -3.996 1.00 89.50 186 ALA A C 1
ATOM 1432 O O . ALA A 1 186 ? -9.739 2.105 -3.195 1.00 89.50 186 ALA A O 1
ATOM 1433 N N . GLY A 1 187 ? -10.165 1.262 -5.231 1.00 89.62 187 GLY A N 1
ATOM 1434 C CA . GLY A 1 187 ? -8.817 1.465 -5.755 1.00 89.62 187 GLY A CA 1
ATOM 1435 C C . GLY A 1 187 ? -8.437 2.945 -5.835 1.00 89.62 187 GLY A C 1
ATOM 1436 O O . GLY A 1 187 ? -7.364 3.333 -5.383 1.00 89.62 187 GLY A O 1
ATOM 1437 N N . ALA A 1 188 ? -9.342 3.792 -6.328 1.00 89.38 188 ALA A N 1
ATOM 1438 C CA . ALA A 1 188 ? -9.148 5.238 -6.391 1.00 89.38 188 ALA A CA 1
ATOM 1439 C C . ALA A 1 188 ? -9.004 5.857 -4.992 1.00 89.38 188 ALA A C 1
ATOM 1441 O O . ALA A 1 188 ? -8.102 6.658 -4.773 1.00 89.38 188 ALA A O 1
ATOM 1442 N N . LEU A 1 189 ? -9.832 5.448 -4.024 1.00 89.44 189 LEU A N 1
ATOM 1443 C CA . LEU A 1 189 ? -9.698 5.880 -2.628 1.00 89.44 189 LEU A CA 1
ATOM 1444 C C . LEU A 1 189 ? -8.369 5.427 -2.010 1.00 89.44 189 LEU A C 1
ATOM 1446 O O . LEU A 1 189 ? -7.753 6.191 -1.274 1.00 89.44 189 LEU A O 1
ATOM 1450 N N . SER A 1 190 ? -7.897 4.224 -2.346 1.00 89.19 190 SER A N 1
ATOM 1451 C CA . SER A 1 190 ? -6.585 3.731 -1.897 1.00 89.19 190 SER A CA 1
ATOM 1452 C C . SER A 1 190 ? -5.443 4.577 -2.462 1.00 89.19 190 SER A C 1
ATOM 1454 O O . SER A 1 190 ? -4.480 4.871 -1.760 1.00 89.19 190 SER A O 1
ATOM 1456 N N . LEU A 1 191 ? -5.566 5.016 -3.715 1.00 89.19 191 LEU A N 1
ATOM 1457 C CA . LEU A 1 191 ? -4.602 5.905 -4.356 1.00 89.19 191 LEU A CA 1
ATOM 1458 C C . LEU A 1 191 ? -4.623 7.304 -3.731 1.00 89.19 191 LEU A C 1
ATOM 1460 O O . LEU A 1 191 ? -3.564 7.854 -3.449 1.00 89.19 191 LEU A O 1
ATOM 1464 N N . VAL A 1 192 ? -5.806 7.858 -3.454 1.00 88.94 192 VAL A N 1
ATOM 1465 C CA . VAL A 1 192 ? -5.933 9.126 -2.716 1.00 88.94 192 VAL A CA 1
ATOM 1466 C C . VAL A 1 192 ? -5.271 9.013 -1.345 1.00 88.94 192 VAL A C 1
ATOM 1468 O O . VAL A 1 192 ? -4.500 9.894 -0.984 1.00 88.94 192 VAL A O 1
ATOM 1471 N N . ALA A 1 193 ? -5.519 7.921 -0.615 1.00 87.44 193 ALA A N 1
ATOM 1472 C CA . ALA A 1 193 ? -4.903 7.675 0.685 1.00 87.44 193 ALA A CA 1
ATOM 1473 C C . ALA A 1 193 ? -3.369 7.629 0.599 1.00 87.44 193 ALA A C 1
ATOM 1475 O O . ALA A 1 193 ? -2.706 8.228 1.436 1.00 87.44 193 ALA A O 1
ATOM 1476 N N . TYR A 1 194 ? -2.815 6.982 -0.430 1.00 87.19 194 TYR A N 1
ATOM 1477 C CA . TYR A 1 194 ? -1.370 6.948 -0.663 1.00 87.19 194 TYR A CA 1
ATOM 1478 C C . TYR A 1 194 ? -0.769 8.324 -0.987 1.00 87.19 194 TYR A C 1
ATOM 1480 O O . TYR A 1 194 ? 0.360 8.609 -0.609 1.00 87.19 194 TYR A O 1
ATOM 1488 N N . LEU A 1 195 ? -1.503 9.192 -1.687 1.00 86.69 195 LEU A N 1
ATOM 1489 C CA . LEU A 1 195 ? -1.010 10.529 -2.037 1.00 86.69 195 LEU A CA 1
ATOM 1490 C C . LEU A 1 195 ? -0.956 11.494 -0.844 1.00 86.69 195 LEU A C 1
ATOM 1492 O O . LEU A 1 195 ? -0.232 12.485 -0.913 1.00 86.69 195 LEU A O 1
ATOM 1496 N N . ILE A 1 196 ? -1.742 11.242 0.207 1.00 84.44 196 ILE A N 1
ATOM 1497 C CA . ILE A 1 196 ? -1.837 12.112 1.393 1.00 84.44 196 ILE A CA 1
ATOM 1498 C C . ILE A 1 196 ? -1.113 11.558 2.629 1.00 84.44 196 ILE A C 1
ATOM 1500 O O . ILE A 1 196 ? -1.025 12.271 3.628 1.00 84.44 196 ILE A O 1
ATOM 1504 N N . SER A 1 197 ? -0.665 10.298 2.588 1.00 77.19 197 SER A N 1
ATOM 1505 C CA . SER A 1 197 ? 0.096 9.629 3.654 1.00 77.19 197 SER A CA 1
ATOM 1506 C C . SER A 1 197 ? 1.568 10.012 3.636 1.00 77.19 197 SER A C 1
ATOM 1508 O O . SER A 1 197 ? 2.117 10.253 4.731 1.00 77.19 197 SER A O 1
#

Foldseek 3Di:
DDDPPPPPPDPPDCDPVCVVCLLVVAVCSVVQVVLLVVLCVDPPQSQLQNQQQVVVCVVCVVVVNSYGDHHDNDRNVVSVLVSVLVVVVVVVLCCLVVVLVCCLVVVLVVVDDDPDDPDPDPRCSVVVSVCSVVVSVVVSVVVVLVVLLCVVQLSVQCNVPNNVRNVPPVVSVVVCVVCVPVSNVNSVVSVVVVVVD